Protein 3LK5 (pdb70)

Nearest PDB structures (foldseek):
  3lk5-assembly1_A-2  TM=1.003E+00  e=1.815E-43  Corynebacterium glutamicum
  3qqv-assembly1_A-2  TM=9.941E-01  e=5.576E-39  Corynebacterium glutamicum
  8f8k-assembly1_A  TM=9.321E-01  e=1.486E-20  Mycobacterium tuberculosis
  1wy0-assembly1_A-2  TM=8.232E-01  e=6.379E-12  Pyrococcus horikoshii OT3
  3aqb-assembly2_D  TM=8.079E-01  e=2.027E-10  Micrococcus luteus

InterPro domains:
  IPR000092 Polyprenyl synthetase-like [PF00348] (53-300)
  IPR000092 Polyprenyl synthetase-like [cd00685] (52-304)
  IPR008949 Isoprenoid synthase domain superfamily [G3DSA:1.10.600.10] (1-370)
  IPR008949 Isoprenoid synthase domain superfamily [SSF48576] (23-370)
  IPR033749 Polyprenyl synthetase, conserved site [PS00444] (247-259)
  IPR033749 Polyprenyl synthetase, conserved site [PS00723] (103-117)

Sequence (330 aa):
SSFDAHDLDLDKFPEVVRDRLTQFLDAQELTIADIGAPVTDAVAHLRSFVLNGGKRIRPLYAWAGFLAAQGHKNSSEKLESVLDAAASLEFIQACALIHDDIIDSFGVSVSILAGDALVWAEDLQDSGLSAEALARTRDAWRGRTEVIGGQLLDIYLESHANESVELADSVNRFKTAAYTIARPLHLGASIAGGSPQLIDALLHYGHDIGIAFQLRDDLLGVFGDPAITGKPAGDDIREGKRTVLLALALQRADKQSPEAATAIRAGVGKVTSPEDIAVITEHIRATGAEEEVEEQRISSQLTESGLAHLDDVDIPDEVRAQLRALAIRRSTE

B-factor: mean 34.46, std 12.31, range [17.31, 89.93]

Solvent-accessible surface area: 15491 Å² total

Radius of gyration: 20.84 Å; Cα contacts (8 Å, |Δi|>4): 469; chains: 1; bounding box: 58×59×34 Å

CATH classification: 1.10.600.10

Organism: Corynebacterium glutamicum (strain ATCC 13032 / DSM 20300 / JCM 1318 / BCRC 11384 / CCUG 27702 / LMG 3730 / NBRC 12168 / NCIMB 10025 / NRRL B-2784 / 534) (NCBI:txid196627)

Secondary structure (DSSP, 8-state):
--S-TTS--TTTHHHHHHHHHHHHHHHHHHHHHHH-HHHHHHHHHHHHHHHS----HHHHHHHHHHHHHHTTS--SS-HHHHHHHHHHHHHHHHHHHHHHHHHT--HHHHHHHHH--HHHHH--TTS---HHHHHHHHHHHH--HHHHHHHHHHHHHHHTT---HHHHHHHIIIIIIIIIIIHHHHHHHHHTT--HHHHHHHHHHHHHHHHHHHHHHHHHHHHS-HHHHSS-TTHHHHTT---HHHHHHHHHHHHH-HHHHHHHHHHTTT--SHHHHHHHHHHHHHTTHHHHHHHHHHHHHHHHHHHGGGS---HHHHHHHHHHHHHHH-

Foldseek 3Di:
DPDDLQFQDLVCLVVVLLVLLVVLLVVCQVVQVVVHDVSVVLVVVLNCVLNPDDSLLLLSQLSLLLNQQLFPHDQPADPQLSSNLSSLLSLQVSLVVLVVVLLLPVVNVSSNVSSCSVVSSVVNVVSRQDPQLSVLLCVLVVLSVLQVVLVVLQSVCQVVVPQDLVSLLSSQQRNWLSSRHLSSSSNSNSSSVGDPLSNVLRNLLSRLLRSLLVLQVVCCLAPNDCVVVVDHHNVQQLSQGRHSLLSLLLVQCVVPPPPLNVLSSVRGNNDDDPVSSVSNSVSSVVSCSNVVSLVSSVVSLVSSLVSLVRDDGPPSSNVVSNVSSVVSND

Structure (mmCIF, N/CA/C/O backbone):
data_3LK5
#
_entry.id   3LK5
#
_cell.length_a   125.434
_cell.length_b   125.434
_cell.length_c   52.067
_cell.angle_alpha   90.000
_cell.angle_beta   90.000
_cell.angle_gamma   120.000
#
_symmetry.space_group_name_H-M   'P 31 2 1'
#
loop_
_entity.id
_entity.type
_entity.pdbx_description
1 polymer 'Geranylgeranyl pyrophosphate synthase'
2 non-polymer GLYCEROL
3 water water
#
loop_
_atom_site.group_PDB
_atom_site.id
_atom_site.type_symbol
_atom_site.label_atom_id
_atom_site.label_alt_id
_atom_site.label_comp_id
_atom_site.label_asym_id
_atom_site.label_entity_id
_atom_site.label_seq_id
_atom_site.pdbx_PDB_ins_code
_atom_site.Cartn_x
_atom_site.Cartn_y
_atom_site.Cartn_z
_atom_site.occupancy
_atom_site.B_iso_or_equiv
_atom_site.auth_seq_id
_atom_site.auth_comp_id
_atom_site.auth_asym_id
_atom_site.auth_atom_id
_atom_site.pdbx_PDB_model_num
ATOM 1 N N . SER A 1 9 ? 14.013 107.355 17.663 1.00 79.59 9 SER A N 1
ATOM 2 C CA . SER A 1 9 ? 14.483 106.408 16.621 1.00 79.84 9 SER A CA 1
ATOM 3 C C . SER A 1 9 ? 15.585 105.533 17.199 1.00 80.38 9 SER A C 1
ATOM 4 O O . SER A 1 9 ? 16.497 105.116 16.486 1.00 80.77 9 SER A O 1
ATOM 7 N N . SER A 1 10 ? 15.505 105.253 18.499 1.00 80.41 10 SER A N 1
ATOM 8 C CA . SER A 1 10 ? 16.412 104.280 19.089 1.00 80.14 10 SER A CA 1
ATOM 9 C C . SER A 1 10 ? 15.751 102.905 19.234 1.00 79.68 10 SER A C 1
ATOM 10 O O . SER A 1 10 ? 15.325 102.506 20.325 1.00 80.07 10 SER A O 1
ATOM 13 N N . PHE A 1 11 ? 15.663 102.201 18.109 1.00 78.65 11 PHE A N 1
ATOM 14 C CA . PHE A 1 11 ? 15.213 100.811 18.074 1.00 77.49 11 PHE A CA 1
ATOM 15 C C . PHE A 1 11 ? 16.363 99.933 17.536 1.00 77.16 11 PHE A C 1
ATOM 16 O O . PHE A 1 11 ? 17.364 100.470 17.040 1.00 76.83 11 PHE A O 1
ATOM 24 N N . ASP A 1 12 ? 16.250 98.608 17.664 1.00 77.06 12 ASP A N 1
ATOM 25 C CA . ASP A 1 12 ? 17.303 97.696 17.182 1.00 76.63 12 ASP A CA 1
ATOM 26 C C . ASP A 1 12 ? 17.292 97.610 15.635 1.00 76.12 12 ASP A C 1
ATOM 27 O O . ASP A 1 12 ? 16.325 97.127 15.024 1.00 76.00 12 ASP A O 1
ATOM 32 N N . ALA A 1 13 ? 18.388 98.081 15.033 1.00 75.35 13 ALA A N 1
ATOM 33 C CA . ALA A 1 13 ? 18.548 98.198 13.576 1.00 74.27 13 ALA A CA 1
ATOM 34 C C . ALA A 1 13 ? 18.942 96.893 12.858 1.00 73.30 13 ALA A C 1
ATOM 35 O O . ALA A 1 13 ? 19.141 96.895 11.641 1.00 72.62 13 ALA A O 1
ATOM 37 N N . HIS A 1 14 ? 19.068 95.798 13.610 1.00 72.89 14 HIS A N 1
ATOM 38 C CA . HIS A 1 14 ? 19.471 94.498 13.050 1.00 72.46 14 HIS A CA 1
ATOM 39 C C . HIS A 1 14 ? 18.449 93.411 13.358 1.00 70.94 14 HIS A C 1
ATOM 40 O O . HIS A 1 14 ? 18.568 92.268 12.884 1.00 70.78 14 HIS A O 1
ATOM 47 N N . ASP A 1 15 ? 17.437 93.765 14.144 1.00 69.83 15 ASP A N 1
ATOM 48 C CA . ASP A 1 15 ? 16.410 92.793 14.494 1.00 69.01 15 ASP A CA 1
ATOM 49 C C . ASP A 1 15 ? 15.016 93.254 14.063 1.00 66.47 15 ASP A C 1
ATOM 50 O O . ASP A 1 15 ? 14.726 94.457 13.975 1.00 66.89 15 ASP A O 1
ATOM 55 N N . LEU A 1 16 ? 14.168 92.271 13.788 1.00 63.54 16 LEU A N 1
ATOM 56 C CA . LEU A 1 16 ? 12.810 92.492 13.320 1.00 60.65 16 LEU A CA 1
ATOM 57 C C . LEU A 1 16 ? 11.824 92.372 14.488 1.00 58.50 16 LEU A C 1
ATOM 58 O O . LEU A 1 16 ? 11.639 91.280 15.063 1.00 58.59 16 LEU A O 1
ATOM 63 N N . ASP A 1 17 ? 11.218 93.498 14.857 1.00 55.58 17 ASP A N 1
ATOM 64 C CA . ASP A 1 17 ? 10.258 93.532 15.951 1.00 53.31 17 ASP A CA 1
ATOM 65 C C . ASP A 1 17 ? 8.879 93.801 15.368 1.00 50.46 17 ASP A C 1
ATOM 66 O O . ASP A 1 17 ? 8.543 94.935 15.077 1.00 49.95 17 ASP A O 1
ATOM 71 N N . LEU A 1 18 ? 8.076 92.751 15.218 1.00 48.61 18 LEU A N 1
ATOM 72 C CA . LEU A 1 18 ? 6.803 92.857 14.507 1.00 47.70 18 LEU A CA 1
ATOM 73 C C . LEU A 1 18 ? 5.853 93.796 15.211 1.00 47.17 18 LEU A C 1
ATOM 74 O O . LEU A 1 18 ? 5.166 94.587 14.563 1.00 46.65 18 LEU A O 1
ATOM 79 N N . ASP A 1 19 ? 5.796 93.695 16.539 1.00 46.44 19 ASP A N 1
ATOM 80 C CA . ASP A 1 19 ? 4.802 94.457 17.292 1.00 46.80 19 ASP A CA 1
ATOM 81 C C . ASP A 1 19 ? 5.085 95.955 17.400 1.00 43.24 19 ASP A C 1
ATOM 82 O O . ASP A 1 19 ? 4.143 96.732 17.392 1.00 43.59 19 ASP A O 1
ATOM 87 N N . LYS A 1 20 ? 6.351 96.364 17.475 1.00 40.91 20 LYS A N 1
ATOM 88 C CA . LYS A 1 20 ? 6.674 97.798 17.630 1.00 39.97 20 LYS A CA 1
ATOM 89 C C . LYS A 1 20 ? 6.918 98.525 16.299 1.00 36.02 20 LYS A C 1
ATOM 90 O O . LYS A 1 20 ? 6.931 99.755 16.266 1.00 33.93 20 LYS A O 1
ATOM 96 N N . PHE A 1 21 ? 7.185 97.784 15.223 1.00 33.31 21 PHE A N 1
ATOM 97 C CA . PHE A 1 21 ? 7.520 98.462 13.962 1.00 31.22 21 PHE A CA 1
ATOM 98 C C . PHE A 1 21 ? 6.455 99.480 13.495 1.00 28.87 21 PHE A C 1
ATOM 99 O O . PHE A 1 21 ? 6.829 100.545 13.033 1.00 29.16 21 PHE A O 1
ATOM 107 N N . PRO A 1 22 ? 5.142 99.173 13.622 1.00 28.59 22 PRO A N 1
ATOM 108 C CA . PRO A 1 22 ? 4.144 100.165 13.168 1.00 28.65 22 PRO A CA 1
ATOM 109 C C . PRO A 1 22 ? 4.290 101.525 13.846 1.00 28.16 22 PRO A C 1
ATOM 110 O O . PRO A 1 22 ? 3.922 102.546 13.243 1.00 27.43 22 PRO A O 1
ATOM 114 N N . GLU A 1 23 ? 4.809 101.550 15.083 1.00 26.87 23 GLU A N 1
ATOM 115 C CA . GLU A 1 23 ? 5.054 102.833 15.787 1.00 26.17 23 GLU A CA 1
ATOM 116 C C . GLU A 1 23 ? 6.103 103.659 15.060 1.00 25.05 23 GLU A C 1
ATOM 117 O O . GLU A 1 23 ? 5.965 104.883 14.904 1.00 23.84 23 GLU A O 1
ATOM 123 N N . VAL A 1 24 ? 7.150 102.973 14.597 1.00 25.24 24 VAL A N 1
ATOM 124 C CA . VAL A 1 24 ? 8.220 103.624 13.851 1.00 26.04 24 VAL A CA 1
ATOM 125 C C . VAL A 1 24 ? 7.653 104.162 12.519 1.00 24.54 24 VAL A C 1
ATOM 126 O O . VAL A 1 24 ? 7.966 105.274 12.143 1.00 24.29 24 VAL A O 1
ATOM 130 N N . VAL A 1 25 ? 6.811 103.374 11.855 1.00 23.81 25 VAL A N 1
ATOM 131 C CA . VAL A 1 25 ? 6.213 103.797 10.575 1.00 23.40 25 VAL A CA 1
ATOM 132 C C . VAL A 1 25 ? 5.387 105.073 10.796 1.00 24.81 25 VAL A C 1
ATOM 133 O O . VAL A 1 25 ? 5.534 106.038 10.052 1.00 23.65 25 VAL A O 1
ATOM 137 N N . ARG A 1 26 ? 4.551 105.086 11.844 1.00 25.74 26 ARG A N 1
ATOM 138 C CA . ARG A 1 26 ? 3.747 106.275 12.168 1.00 25.21 26 ARG A CA 1
ATOM 139 C C . ARG A 1 26 ? 4.613 107.495 12.414 1.00 24.37 26 ARG A C 1
ATOM 140 O O . ARG A 1 26 ? 4.272 108.579 11.917 1.00 25.09 26 ARG A O 1
ATOM 148 N N . ASP A 1 27 ? 5.739 107.350 13.124 1.00 24.59 27 ASP A N 1
ATOM 149 C CA . ASP A 1 27 ? 6.699 108.457 13.260 1.00 26.05 27 ASP A CA 1
ATOM 150 C C . ASP A 1 27 ? 7.200 108.988 11.909 1.00 24.39 27 ASP A C 1
ATOM 151 O O . ASP A 1 27 ? 7.311 110.204 11.727 1.00 23.91 27 ASP A O 1
ATOM 156 N N . ARG A 1 28 ? 7.627 108.093 11.021 1.00 23.20 28 ARG A N 1
ATOM 157 C CA . ARG A 1 28 ? 8.148 108.565 9.719 1.00 23.59 28 ARG A CA 1
ATOM 158 C C . ARG A 1 28 ? 7.064 109.315 8.923 1.00 22.45 28 ARG A C 1
ATOM 159 O O . ARG A 1 28 ? 7.344 110.342 8.295 1.00 21.77 28 ARG A O 1
ATOM 167 N N . LEU A 1 29 ? 5.847 108.774 8.927 1.00 22.01 29 LEU A N 1
ATOM 168 C CA . LEU A 1 29 ? 4.741 109.379 8.204 1.00 22.35 29 LEU A CA 1
ATOM 169 C C . LEU A 1 29 ? 4.402 110.726 8.812 1.00 23.28 29 LEU A C 1
ATOM 170 O O . LEU A 1 29 ? 4.089 111.674 8.072 1.00 22.49 29 LEU A O 1
ATOM 175 N N . THR A 1 30 ? 4.442 110.816 10.151 1.00 24.23 30 THR A N 1
ATOM 176 C CA . THR A 1 30 ? 4.225 112.110 10.826 1.00 23.35 30 THR A CA 1
ATOM 177 C C . THR A 1 30 ? 5.206 113.158 10.374 1.00 23.44 30 THR A C 1
ATOM 178 O O . THR A 1 30 ? 4.812 114.302 10.051 1.00 23.74 30 THR A O 1
ATOM 182 N N . GLN A 1 31 ? 6.486 112.802 10.347 1.00 23.35 31 GLN A N 1
ATOM 183 C CA . GLN A 1 31 ? 7.502 113.748 9.929 1.00 23.79 31 GLN A CA 1
ATOM 184 C C . GLN A 1 31 ? 7.282 114.244 8.493 1.00 23.16 31 GLN A C 1
ATOM 185 O O . GLN A 1 31 ? 7.440 115.445 8.190 1.00 21.55 31 GLN A O 1
ATOM 191 N N . PHE A 1 32 ? 6.889 113.316 7.630 1.00 23.06 32 PHE A N 1
ATOM 192 C CA . PHE A 1 32 ? 6.693 113.676 6.220 1.00 23.11 32 PHE A CA 1
ATOM 193 C C . PHE A 1 32 ? 5.506 114.638 6.079 1.00 22.76 32 PHE A C 1
ATOM 194 O O . PHE A 1 32 ? 5.592 115.665 5.375 1.00 22.76 32 PHE A O 1
ATOM 202 N N . LEU A 1 33 ? 4.384 114.281 6.707 1.00 23.45 33 LEU A N 1
ATOM 203 C CA . LEU A 1 33 ? 3.168 115.089 6.672 1.00 25.21 33 LEU A CA 1
ATOM 204 C C . LEU A 1 33 ? 3.368 116.483 7.263 1.00 25.59 33 LEU A C 1
ATOM 205 O O . LEU A 1 33 ? 2.915 117.497 6.677 1.00 25.31 33 LEU A O 1
ATOM 210 N N . ASP A 1 34 ? 4.063 116.549 8.391 1.00 25.13 34 ASP A N 1
ATOM 211 C CA . ASP A 1 34 ? 4.432 117.849 8.967 1.00 25.89 34 ASP A CA 1
ATOM 212 C C . ASP A 1 34 ? 5.167 118.718 7.958 1.00 25.99 34 ASP A C 1
ATOM 213 O O . ASP A 1 34 ? 4.914 119.925 7.874 1.00 24.92 34 ASP A O 1
ATOM 218 N N . ALA A 1 35 ? 6.083 118.118 7.211 1.00 25.21 35 ALA A N 1
ATOM 219 C CA . ALA A 1 35 ? 6.917 118.871 6.307 1.00 26.02 35 ALA A CA 1
ATOM 220 C C . ALA A 1 35 ? 6.163 119.469 5.108 1.00 28.38 35 ALA A C 1
ATOM 221 O O . ALA A 1 35 ? 6.683 120.407 4.471 1.00 30.15 35 ALA A O 1
ATOM 223 N N . GLN A 1 36 ? 4.985 118.935 4.792 1.00 26.30 36 GLN A N 1
ATOM 224 C CA . GLN A 1 36 ? 4.171 119.436 3.665 1.00 26.41 36 GLN A CA 1
ATOM 225 C C . GLN A 1 36 ? 3.266 120.602 4.058 1.00 26.70 36 GLN A C 1
ATOM 226 O O . GLN A 1 36 ? 2.670 121.222 3.189 1.00 26.47 36 GLN A O 1
ATOM 232 N N . GLU A 1 37 ? 3.138 120.880 5.355 1.00 26.10 37 GLU A N 1
ATOM 233 C CA . GLU A 1 37 ? 2.152 121.860 5.798 1.00 27.31 37 GLU A CA 1
ATOM 234 C C . GLU A 1 37 ? 2.299 123.258 5.204 1.00 27.20 37 GLU A C 1
ATOM 235 O O . GLU A 1 37 ? 1.311 123.821 4.764 1.00 27.49 37 GLU A O 1
ATOM 241 N N . LEU A 1 38 ? 3.506 123.808 5.197 1.00 27.96 38 LEU A N 1
ATOM 242 C CA . LEU A 1 38 ? 3.726 125.147 4.650 1.00 31.36 38 LEU A CA 1
ATOM 243 C C . LEU A 1 38 ? 3.345 125.265 3.181 1.00 31.04 38 LEU A C 1
ATOM 244 O O . LEU A 1 38 ? 2.688 126.226 2.779 1.00 31.06 38 LEU A O 1
ATOM 249 N N . THR A 1 39 ? 3.789 124.303 2.373 1.00 29.49 39 THR A N 1
ATOM 250 C CA . THR A 1 39 ? 3.480 124.308 0.934 1.00 29.25 39 THR A CA 1
ATOM 251 C C . THR A 1 39 ? 1.990 124.24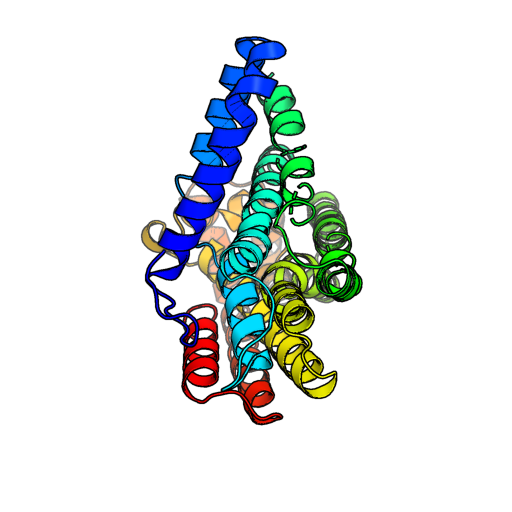1 0.693 1.00 27.69 39 THR A C 1
ATOM 252 O O . THR A 1 39 ? 1.459 124.943 -0.159 1.00 28.04 39 THR A O 1
ATOM 256 N N . ILE A 1 40 ? 1.312 123.384 1.441 1.00 25.53 40 ILE A N 1
ATOM 257 C CA . ILE A 1 40 ? -0.126 123.232 1.291 1.00 25.58 40 ILE A CA 1
ATOM 258 C C . ILE A 1 40 ? -0.847 124.543 1.711 1.00 26.73 40 ILE A C 1
ATOM 259 O O . ILE A 1 40 ? -1.791 124.997 1.035 1.00 27.54 40 ILE A O 1
ATOM 264 N N . ALA A 1 41 ? -0.388 125.137 2.814 1.00 26.73 41 ALA A N 1
ATOM 265 C CA . ALA A 1 41 ? -0.939 126.407 3.315 1.00 27.94 41 ALA A CA 1
ATOM 266 C C . ALA A 1 41 ? -0.749 127.571 2.329 1.00 29.70 41 ALA A C 1
ATOM 267 O O . ALA A 1 41 ? -1.661 128.420 2.189 1.00 30.68 41 ALA A O 1
ATOM 269 N N . ASP A 1 42 ? 0.398 127.621 1.649 1.00 29.78 42 ASP A N 1
ATOM 270 C CA . ASP A 1 42 ? 0.651 128.641 0.575 1.00 31.27 42 ASP A CA 1
ATOM 271 C C . ASP A 1 42 ? -0.401 128.556 -0.554 1.00 30.08 42 ASP A C 1
ATOM 272 O O . ASP A 1 42 ? -0.633 129.547 -1.274 1.00 29.55 42 ASP A O 1
ATOM 277 N N . ILE A 1 43 ? -1.037 127.388 -0.713 1.00 28.62 43 ILE A N 1
ATOM 278 C CA . ILE A 1 43 ? -2.088 127.174 -1.734 1.00 29.49 43 ILE A 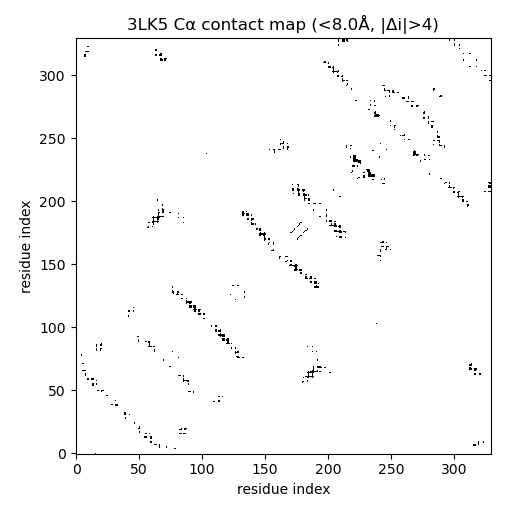CA 1
ATOM 279 C C . ILE A 1 43 ? -3.461 127.623 -1.229 1.00 31.28 43 ILE A C 1
ATOM 280 O O . ILE A 1 43 ? -4.182 128.373 -1.915 1.00 32.31 43 ILE A O 1
ATOM 285 N N . GLY A 1 44 ? -3.821 127.213 -0.026 1.00 30.05 44 GLY A N 1
ATOM 286 C CA . GLY A 1 44 ? -5.025 127.776 0.594 1.00 30.92 44 GLY A CA 1
ATOM 287 C C . GLY A 1 44 ? -5.583 126.934 1.719 1.00 30.17 44 GLY A C 1
ATOM 288 O O . GLY A 1 44 ? -5.314 125.746 1.803 1.00 29.53 44 GLY A O 1
ATOM 289 N N . ALA A 1 45 ? -6.409 127.546 2.574 1.00 31.27 45 ALA A N 1
ATOM 290 C CA . ALA A 1 45 ? -6.982 126.852 3.725 1.00 31.12 45 ALA A CA 1
ATOM 291 C C . ALA A 1 45 ? -7.817 125.613 3.381 1.00 31.77 45 ALA A C 1
ATOM 292 O O . ALA A 1 45 ? -7.700 124.590 4.064 1.00 31.76 45 ALA A O 1
ATOM 294 N N . PRO A 1 46 ? -8.629 125.653 2.297 1.00 32.06 46 PRO A N 1
ATOM 295 C CA . PRO A 1 46 ? -9.413 124.428 2.008 1.00 32.36 46 PRO A CA 1
ATOM 296 C C . PRO A 1 46 ? -8.531 123.241 1.627 1.00 30.83 46 PRO A C 1
ATOM 297 O O . PRO A 1 46 ? -8.934 122.086 1.795 1.00 29.79 46 PRO A O 1
ATOM 301 N N . VAL A 1 47 ? -7.335 123.527 1.103 1.00 31.12 47 VAL A N 1
ATOM 302 C CA . VAL A 1 47 ? -6.381 122.466 0.765 1.00 30.10 47 VAL A CA 1
ATOM 303 C C . VAL A 1 47 ? -5.753 121.916 2.065 1.00 28.97 47 VAL A C 1
ATOM 304 O O . VAL A 1 47 ? -5.585 120.712 2.217 1.00 28.49 47 VAL A O 1
ATOM 308 N N . THR A 1 48 ? -5.406 122.812 2.981 1.00 28.55 48 THR A N 1
ATOM 309 C CA . THR A 1 48 ? -5.036 122.384 4.346 1.00 29.44 48 THR A CA 1
ATOM 310 C C . THR A 1 48 ? -6.102 121.490 4.951 1.00 29.58 48 THR A C 1
ATOM 311 O O . THR A 1 48 ? -5.776 120.444 5.493 1.00 28.24 48 THR A O 1
ATOM 315 N N . ASP A 1 49 ? -7.374 121.882 4.849 1.00 31.26 49 ASP A N 1
ATOM 316 C CA . ASP A 1 49 ? -8.496 121.059 5.379 1.00 33.25 49 ASP A CA 1
ATOM 317 C C . ASP A 1 49 ? -8.585 119.671 4.723 1.00 31.98 49 ASP A C 1
ATOM 318 O O . ASP A 1 49 ? -8.782 118.642 5.407 1.00 31.14 49 ASP A O 1
ATOM 323 N N . ALA A 1 50 ? -8.446 119.610 3.395 1.00 29.45 50 ALA A N 1
ATOM 324 C CA . ALA A 1 50 ? -8.419 118.303 2.731 1.00 28.77 50 ALA A CA 1
ATOM 325 C C . ALA A 1 50 ? -7.245 117.433 3.175 1.00 26.64 50 ALA A C 1
ATOM 326 O O . ALA A 1 50 ? -7.411 116.260 3.442 1.00 26.48 50 ALA A O 1
ATOM 328 N N . VAL A 1 51 ? -6.061 118.014 3.276 1.00 27.19 51 VAL A N 1
ATOM 329 C CA . VAL A 1 51 ? -4.864 117.240 3.617 1.00 28.60 51 VAL A CA 1
ATOM 330 C C . VAL A 1 51 ? -4.955 116.801 5.086 1.00 28.16 51 VAL A C 1
ATOM 331 O O . VAL A 1 51 ? -4.467 115.738 5.433 1.00 27.10 51 VAL A O 1
ATOM 335 N N . ALA A 1 52 ? -5.596 117.622 5.937 1.00 28.34 52 ALA A N 1
ATOM 336 C CA . ALA A 1 52 ? -5.830 117.220 7.361 1.00 28.53 52 ALA A CA 1
ATOM 337 C C . ALA A 1 52 ? -6.582 115.906 7.436 1.00 29.01 52 ALA A C 1
ATOM 338 O O . ALA A 1 52 ? -6.307 115.051 8.285 1.00 29.79 52 ALA A O 1
ATOM 340 N N . HIS A 1 53 ? -7.564 115.751 6.559 1.00 30.05 53 HIS A N 1
ATOM 341 C CA . HIS A 1 53 ? -8.353 114.525 6.486 1.00 30.81 53 HIS A CA 1
ATOM 342 C C . HIS A 1 53 ? -7.518 113.360 6.001 1.00 28.66 53 HIS A C 1
ATOM 343 O O . HIS A 1 53 ? -7.643 112.224 6.511 1.00 27.55 53 HIS A O 1
ATOM 350 N N . LEU A 1 54 ? -6.646 113.623 5.022 1.00 27.45 54 LEU A N 1
ATOM 351 C CA . LEU A 1 54 ? -5.757 112.574 4.538 1.00 27.10 54 LEU A CA 1
ATOM 352 C C . LEU A 1 54 ? -4.775 112.177 5.651 1.00 26.41 54 LEU A C 1
ATOM 353 O O . LEU A 1 54 ? -4.501 110.991 5.856 1.00 27.34 54 LEU A O 1
ATOM 358 N N . ARG A 1 55 ? -4.251 113.183 6.348 1.00 26.62 55 ARG A N 1
ATOM 359 C CA . ARG A 1 55 ? -3.321 112.977 7.462 1.00 28.95 55 ARG A CA 1
ATOM 360 C C . ARG A 1 55 ? -3.927 112.074 8.532 1.00 29.16 55 ARG A C 1
ATOM 361 O O . ARG A 1 55 ? -3.276 111.104 8.965 1.00 28.27 55 ARG A O 1
ATOM 369 N N . SER A 1 56 ? -5.157 112.383 8.970 1.00 29.91 56 SER A N 1
ATOM 370 C CA . SER A 1 56 ? -5.845 111.527 9.936 1.00 30.80 56 SER A CA 1
ATOM 371 C C . SER A 1 56 ? -5.981 110.102 9.435 1.00 31.15 56 SER A C 1
ATOM 372 O O . SER A 1 56 ? -5.776 109.140 10.197 1.00 31.54 56 SER A O 1
ATOM 375 N N . PHE A 1 57 ? -6.341 109.955 8.162 1.00 30.29 57 PHE A N 1
ATOM 376 C CA . PHE A 1 57 ? -6.563 108.630 7.606 1.00 31.07 57 PHE A CA 1
ATOM 377 C C . PHE A 1 57 ? -5.270 107.794 7.597 1.00 30.75 57 PHE A C 1
ATOM 378 O O . PHE A 1 57 ? -5.277 106.614 7.952 1.00 30.37 57 PHE A O 1
ATOM 386 N N . VAL A 1 58 ? -4.162 108.434 7.224 1.00 30.23 58 VAL A N 1
ATOM 387 C CA . VAL A 1 58 ? -2.864 107.758 7.079 1.00 29.54 58 VAL A CA 1
ATOM 388 C C . VAL A 1 58 ? -2.298 107.431 8.473 1.00 30.29 58 VAL A C 1
ATOM 389 O O . VAL A 1 58 ? -1.739 106.342 8.716 1.00 30.25 58 VAL A O 1
ATOM 393 N N . LEU A 1 59 ? -2.396 108.406 9.377 1.00 29.54 59 LEU A N 1
ATOM 394 C CA . LEU A 1 59 ? -1.787 108.215 10.699 1.00 31.67 59 LEU A CA 1
ATOM 395 C C . LEU A 1 59 ? -2.592 107.315 11.648 1.00 34.79 59 LEU A C 1
ATOM 396 O O . LEU A 1 59 ? -1.989 106.628 12.494 1.00 34.77 59 LEU A O 1
ATOM 401 N N . ASN A 1 60 ? -3.918 107.300 11.514 1.00 37.15 60 ASN A N 1
ATOM 402 C CA . ASN A 1 60 ? -4.763 106.801 12.630 1.00 42.35 60 ASN A CA 1
ATOM 403 C C . ASN A 1 60 ? -5.275 105.399 12.524 1.00 45.54 60 ASN A C 1
ATOM 404 O O . ASN A 1 60 ? -6.146 104.979 13.324 1.00 47.81 60 ASN A O 1
ATOM 409 N N . GLY A 1 61 ? -4.741 104.649 11.577 1.00 45.02 61 GLY A N 1
ATOM 410 C CA . GLY A 1 61 ? -5.022 103.234 11.536 1.00 46.18 61 GLY A CA 1
ATOM 411 C C . GLY A 1 61 ? -4.174 102.609 10.454 1.00 46.88 61 GLY A C 1
ATOM 412 O O . GLY A 1 61 ? -3.517 103.323 9.696 1.00 47.44 61 GLY A O 1
ATOM 413 N N . GLY A 1 62 ? -4.228 101.290 10.367 1.00 46.01 62 GLY A N 1
ATOM 414 C CA . GLY A 1 62 ? -3.403 100.527 9.445 1.00 45.47 62 GLY A CA 1
ATOM 415 C C . GLY A 1 62 ? -2.538 99.551 10.231 1.00 44.56 62 GLY A C 1
ATOM 416 O O . GLY A 1 62 ? -1.973 99.921 11.261 1.00 45.49 62 GLY A O 1
ATOM 417 N N . LYS A 1 63 ? -2.405 98.320 9.743 1.00 42.56 63 LYS A N 1
ATOM 418 C CA . LYS A 1 63 ? -1.486 97.354 10.347 1.00 41.14 63 LYS A CA 1
ATOM 419 C C . LYS A 1 63 ? 0.008 97.562 9.948 1.00 35.43 63 LYS A C 1
ATOM 420 O O . LYS A 1 63 ? 0.910 97.010 10.577 1.00 33.20 63 LYS A O 1
ATOM 426 N N . ARG A 1 64 ? 0.243 98.368 8.912 1.00 31.29 64 ARG A N 1
ATOM 427 C CA . ARG A 1 64 ? 1.614 98.649 8.413 1.00 29.07 64 ARG A CA 1
ATOM 428 C C . ARG A 1 64 ? 2.353 97.368 7.923 1.00 26.61 64 ARG A C 1
ATOM 429 O O . ARG A 1 64 ? 3.567 97.260 8.063 1.00 25.41 64 ARG A O 1
ATOM 437 N N . ILE A 1 65 ? 1.599 96.409 7.404 1.00 26.28 65 ILE A N 1
ATOM 438 C CA . ILE A 1 65 ? 2.175 95.115 6.985 1.00 27.46 65 ILE A CA 1
ATOM 439 C C . ILE A 1 65 ? 3.159 95.304 5.821 1.00 25.23 65 ILE A C 1
ATOM 440 O O . ILE A 1 65 ? 4.189 94.618 5.725 1.00 25.03 65 ILE A O 1
ATOM 445 N N . ARG A 1 66 ? 2.856 96.266 4.933 1.00 25.09 66 ARG A N 1
ATOM 446 C CA . ARG A 1 66 ? 3.709 96.445 3.752 1.00 24.92 66 ARG A CA 1
ATOM 447 C C . ARG A 1 66 ? 5.066 97.044 4.120 1.00 23.44 66 ARG A C 1
ATOM 448 O O . ARG A 1 66 ? 6.079 96.480 3.746 1.00 24.59 66 ARG A O 1
ATOM 456 N N . PRO A 1 67 ? 5.107 98.156 4.904 1.00 23.45 67 PRO A N 1
ATOM 457 C CA . PRO A 1 67 ? 6.411 98.619 5.384 1.00 23.93 67 PRO A CA 1
ATOM 458 C C . PRO A 1 67 ? 7.103 97.570 6.225 1.00 23.67 67 PRO A C 1
ATOM 459 O O . PRO A 1 67 ? 8.320 97.439 6.178 1.00 23.79 67 PRO A O 1
ATOM 463 N N . LEU A 1 68 ? 6.336 96.810 6.989 1.00 24.28 68 LEU A N 1
ATOM 464 C CA . LEU A 1 68 ? 6.964 95.732 7.792 1.00 25.12 68 LEU A CA 1
ATOM 465 C C . LEU A 1 68 ? 7.692 94.689 6.923 1.00 23.84 68 LEU A C 1
ATOM 466 O O . LEU A 1 68 ? 8.813 94.280 7.218 1.00 23.55 68 LEU A O 1
ATOM 471 N N . TYR A 1 69 ? 7.068 94.286 5.817 1.00 24.61 69 TYR A N 1
ATOM 472 C CA . TYR A 1 69 ? 7.713 93.372 4.886 1.00 24.46 69 TYR A CA 1
ATOM 473 C C . TYR A 1 69 ? 8.890 93.991 4.160 1.00 23.86 69 TYR A C 1
ATOM 474 O O . TYR A 1 69 ? 9.878 93.304 3.940 1.00 24.67 69 TYR A O 1
ATOM 483 N N . ALA A 1 70 ? 8.805 95.272 3.771 1.00 22.78 70 ALA A N 1
ATOM 484 C CA . ALA A 1 70 ? 9.956 95.928 3.182 1.00 22.52 70 ALA A CA 1
ATOM 485 C C . ALA A 1 70 ? 11.154 95.923 4.160 1.00 23.28 70 ALA A C 1
ATOM 486 O O . ALA A 1 70 ? 12.299 95.636 3.782 1.00 23.28 70 ALA A O 1
ATOM 488 N N . TRP A 1 71 ? 10.874 96.265 5.418 1.00 22.44 71 TRP A N 1
ATOM 489 C CA . TRP A 1 71 ? 11.903 96.249 6.444 1.00 23.39 71 TRP A CA 1
ATOM 490 C C . TRP A 1 71 ? 12.508 94.858 6.647 1.00 22.44 71 TRP A C 1
ATOM 491 O O . TRP A 1 71 ? 13.711 94.716 6.737 1.00 22.39 71 TRP A O 1
ATOM 502 N N . ALA A 1 72 ? 11.660 93.845 6.672 1.00 23.44 72 ALA A N 1
ATOM 503 C CA . ALA A 1 72 ? 12.117 92.459 6.803 1.00 23.36 72 ALA A CA 1
ATOM 504 C C . ALA A 1 72 ? 12.973 92.052 5.625 1.00 23.21 72 ALA A C 1
ATOM 505 O O . ALA A 1 72 ? 13.953 91.325 5.801 1.00 24.12 72 ALA A O 1
ATOM 507 N N . GLY A 1 73 ? 12.593 92.473 4.421 1.00 20.90 73 GLY A N 1
ATOM 508 C CA . GLY A 1 73 ? 13.434 92.204 3.231 1.00 21.98 73 GLY A CA 1
ATOM 509 C C . GLY A 1 73 ? 14.809 92.835 3.309 1.00 22.29 73 GLY A C 1
ATOM 510 O O . GLY A 1 73 ? 15.837 92.217 2.947 1.00 22.83 73 GLY A O 1
ATOM 511 N N . PHE A 1 74 ? 14.846 94.066 3.797 1.00 22.34 74 PHE A N 1
ATOM 512 C CA . PHE A 1 74 ? 16.123 94.764 4.032 1.00 22.53 74 PHE A CA 1
ATOM 513 C C . PHE A 1 74 ? 16.974 93.992 5.043 1.00 23.24 74 PHE A C 1
ATOM 514 O O . PHE A 1 74 ? 18.162 93.750 4.803 1.00 23.90 74 PHE A O 1
ATOM 522 N N . LEU A 1 75 ? 16.367 93.588 6.153 1.00 23.34 75 LEU A N 1
ATOM 523 C CA . LEU A 1 75 ? 17.115 92.881 7.189 1.00 24.56 75 LEU A CA 1
ATOM 524 C C . LEU A 1 75 ? 17.577 91.494 6.691 1.00 25.91 75 LEU A C 1
ATOM 525 O O . LEU A 1 75 ? 18.687 91.073 6.991 1.00 27.55 75 LEU A O 1
ATOM 530 N N . ALA A 1 76 ? 16.720 90.800 5.953 1.00 25.62 76 ALA A N 1
ATOM 531 C CA . ALA A 1 76 ? 17.079 89.497 5.379 1.00 27.48 76 ALA A CA 1
ATOM 532 C C . ALA A 1 76 ? 18.327 89.570 4.473 1.00 30.15 76 ALA A C 1
ATOM 533 O O . ALA A 1 76 ? 19.171 88.656 4.503 1.00 30.47 76 ALA A O 1
ATOM 535 N N . ALA A 1 77 ? 18.454 90.653 3.704 1.00 30.97 77 ALA A N 1
ATOM 536 C CA . ALA A 1 77 ? 19.559 90.849 2.759 1.00 34.27 77 ALA A CA 1
ATOM 537 C C . ALA A 1 77 ? 20.766 91.492 3.392 1.00 38.66 77 ALA A C 1
ATOM 538 O O . ALA A 1 77 ? 21.875 91.393 2.894 1.00 38.58 77 ALA A O 1
ATOM 540 N N . GLN A 1 78 ? 20.537 92.234 4.460 1.00 43.33 78 GLN A N 1
ATOM 541 C CA . GLN A 1 78 ? 21.592 93.087 4.981 1.00 46.23 78 GLN A CA 1
ATOM 542 C C . GLN A 1 78 ? 22.461 92.181 5.823 1.00 50.58 78 GLN A C 1
ATOM 543 O O . GLN A 1 78 ? 23.624 92.488 6.064 1.00 52.25 78 GLN A O 1
ATOM 549 N N . GLY A 1 79 ? 21.892 91.049 6.235 1.00 53.00 79 GLY A N 1
ATOM 550 C CA . GLY A 1 79 ? 22.609 90.019 7.011 1.00 55.76 79 GLY A CA 1
ATOM 551 C C . GLY A 1 79 ? 23.210 90.544 8.313 1.00 58.75 79 GLY A C 1
ATOM 552 O O . GLY A 1 79 ? 22.715 91.527 8.901 1.00 57.71 79 GLY A O 1
ATOM 553 N N . HIS A 1 80 ? 24.289 89.892 8.758 1.00 62.21 80 HIS A N 1
ATOM 554 C CA . HIS A 1 80 ? 25.006 90.288 9.983 1.00 65.03 80 HIS A CA 1
ATOM 555 C C . HIS A 1 80 ? 25.907 91.513 9.787 1.00 65.82 80 HIS A C 1
ATOM 556 O O . HIS A 1 80 ? 26.665 91.877 10.696 1.00 66.48 80 HIS A O 1
ATOM 563 N N . LYS A 1 81 ? 25.806 92.153 8.616 1.00 65.70 81 LYS A N 1
ATOM 564 C CA . LYS A 1 81 ? 26.640 93.320 8.269 1.00 65.20 81 LYS A CA 1
ATOM 565 C C . LYS A 1 81 ? 25.901 94.674 8.211 1.00 64.19 81 LYS A C 1
ATOM 566 O O . LYS A 1 81 ? 24.726 94.801 8.580 1.00 63.99 81 LYS A O 1
ATOM 572 N N . ASN A 1 82 ? 26.633 95.676 7.741 1.00 63.38 82 ASN A N 1
ATOM 573 C CA . ASN A 1 82 ? 26.154 97.042 7.643 1.00 62.99 82 ASN A CA 1
ATOM 574 C C . ASN A 1 82 ? 25.932 97.472 6.186 1.00 60.19 82 ASN A C 1
ATOM 575 O O . ASN A 1 82 ? 26.873 97.538 5.390 1.00 60.76 82 ASN A O 1
ATOM 580 N N . SER A 1 83 ? 24.678 97.723 5.830 1.00 56.30 83 SER A N 1
ATOM 581 C CA . SER A 1 83 ? 24.372 98.514 4.644 1.00 51.64 83 SER A CA 1
ATOM 582 C C . SER A 1 83 ? 24.915 99.919 4.909 1.00 46.81 83 SER A C 1
ATOM 583 O O . SER A 1 83 ? 24.931 100.359 6.059 1.00 46.24 83 SER A O 1
ATOM 586 N N . SER A 1 84 ? 25.370 100.609 3.862 1.00 43.54 84 SER A N 1
ATOM 587 C CA . SER A 1 84 ? 25.864 101.989 4.001 1.00 41.18 84 SER A CA 1
ATOM 588 C C . SER A 1 84 ? 24.774 103.075 3.896 1.00 37.77 84 SER A C 1
ATOM 589 O O . SER A 1 84 ? 25.068 104.275 4.008 1.00 37.80 84 SER A O 1
ATOM 592 N N . GLU A 1 85 ? 23.528 102.666 3.680 1.00 33.79 85 GLU A N 1
ATOM 593 C CA . GLU A 1 85 ? 22.415 103.621 3.619 1.00 31.98 85 GLU A CA 1
ATOM 594 C C . GLU A 1 85 ? 22.070 104.094 5.021 1.00 32.13 85 GLU A C 1
ATOM 595 O O . GLU A 1 85 ? 22.157 103.318 5.978 1.00 33.05 85 GLU A O 1
ATOM 601 N N . LYS A 1 86 ? 21.631 105.340 5.143 1.00 30.72 86 LYS A N 1
ATOM 602 C CA . LYS A 1 86 ? 21.133 105.860 6.424 1.00 31.37 86 LYS A CA 1
ATOM 603 C C . LYS A 1 86 ? 19.894 105.109 6.845 1.00 28.61 86 LYS A C 1
ATOM 604 O O . LYS A 1 86 ? 18.979 104.887 6.034 1.00 26.37 86 LYS A O 1
ATOM 610 N N . LEU A 1 87 ? 19.810 104.800 8.134 1.00 27.10 87 LEU A N 1
ATOM 611 C CA . LEU A 1 87 ? 18.659 104.069 8.653 1.00 27.54 87 LEU A CA 1
ATOM 612 C C . LEU A 1 87 ? 17.335 104.811 8.406 1.00 25.57 87 LEU A C 1
ATOM 613 O O . LEU A 1 87 ? 16.328 104.219 8.049 1.00 24.68 87 LEU A O 1
ATOM 618 N N . GLU A 1 88 ? 17.353 106.119 8.637 1.00 24.18 88 GLU A N 1
ATOM 619 C CA . GLU A 1 88 ? 16.176 106.945 8.449 1.00 24.77 88 GLU A CA 1
ATOM 620 C C . GLU A 1 88 ? 15.662 106.848 6.998 1.00 23.93 88 GLU A C 1
ATOM 621 O O . GLU A 1 88 ? 14.434 106.906 6.737 1.00 24.32 88 GLU A O 1
ATOM 627 N N . SER A 1 89 ? 16.597 106.774 6.059 1.00 24.15 89 SER A N 1
ATOM 628 C CA . SER A 1 89 ? 16.225 106.694 4.613 1.00 24.29 89 SER A CA 1
ATOM 629 C C . SER A 1 89 ? 15.577 105.363 4.290 1.00 23.64 89 SER A C 1
ATOM 630 O O . SER A 1 89 ? 14.619 105.297 3.516 1.00 21.94 89 SER A O 1
ATOM 633 N N . VAL A 1 90 ? 16.131 104.293 4.851 1.00 23.02 90 VAL A N 1
ATOM 634 C CA . VAL A 1 90 ? 15.503 102.981 4.670 1.00 22.46 90 VAL A CA 1
ATOM 635 C C . VAL A 1 90 ? 14.116 102.959 5.246 1.00 22.46 90 VAL A C 1
ATOM 636 O O . VAL A 1 90 ? 13.160 102.433 4.609 1.00 21.62 90 VAL A O 1
ATOM 640 N N . LEU A 1 91 ? 13.969 103.525 6.452 1.00 22.24 91 LEU A N 1
ATOM 641 C CA . LEU A 1 91 ? 12.662 103.519 7.109 1.00 22.67 91 LEU A CA 1
ATOM 642 C C . LEU A 1 91 ? 11.646 104.381 6.339 1.00 23.09 91 LEU A C 1
ATOM 643 O O . LEU A 1 91 ? 10.459 104.044 6.280 1.00 23.21 91 LEU A O 1
ATOM 648 N N . ASP A 1 92 ? 12.112 105.477 5.760 1.00 22.86 92 ASP A N 1
ATOM 649 C CA . ASP A 1 92 ? 11.206 106.314 4.953 1.00 23.68 92 ASP A CA 1
ATOM 650 C C . ASP A 1 92 ? 10.780 105.613 3.683 1.00 23.40 92 ASP A C 1
ATOM 651 O O . ASP A 1 92 ? 9.594 105.709 3.283 1.00 22.45 92 ASP A O 1
ATOM 656 N N . ALA A 1 93 ? 11.735 104.898 3.055 1.00 22.57 93 ALA A N 1
ATOM 657 C CA . ALA A 1 93 ? 11.360 104.063 1.880 1.00 22.63 93 ALA A CA 1
ATOM 658 C C . ALA A 1 93 ? 10.309 103.041 2.236 1.00 23.33 93 ALA A C 1
ATOM 659 O O . ALA A 1 93 ? 9.319 102.889 1.506 1.00 22.57 93 ALA A O 1
ATOM 661 N N . ALA A 1 94 ? 10.514 102.315 3.357 1.00 21.87 94 ALA A N 1
ATOM 662 C CA . ALA A 1 94 ? 9.498 101.386 3.810 1.00 22.06 94 ALA A CA 1
ATOM 663 C C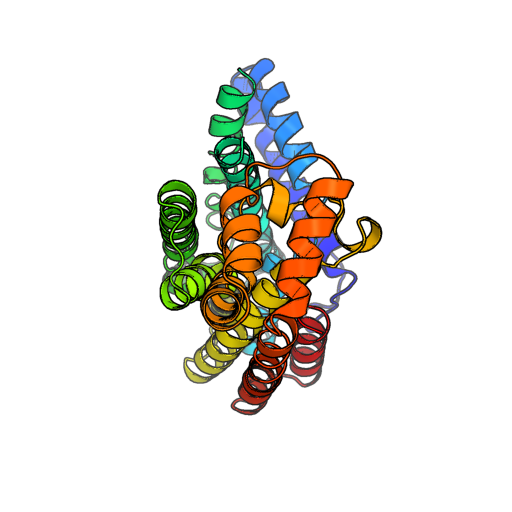 . ALA A 1 94 ? 8.145 102.025 4.086 1.00 22.01 94 ALA A C 1
ATOM 664 O O . ALA A 1 94 ? 7.095 101.506 3.667 1.00 22.00 94 ALA A O 1
ATOM 666 N N . ALA A 1 95 ? 8.177 103.167 4.767 1.00 22.51 95 ALA A N 1
ATOM 667 C CA . ALA A 1 95 ? 6.958 103.848 5.189 1.00 23.37 95 ALA A CA 1
ATOM 668 C C . ALA A 1 95 ? 6.181 104.434 4.019 1.00 22.72 95 ALA A C 1
ATOM 669 O O . ALA A 1 95 ? 4.949 104.570 4.101 1.00 23.06 95 ALA A O 1
ATOM 671 N N . SER A 1 96 ? 6.885 104.766 2.933 1.00 23.25 96 SER A N 1
ATOM 672 C CA . SER A 1 96 ? 6.222 105.386 1.756 1.00 23.36 96 SER A CA 1
ATOM 673 C C . SER A 1 96 ? 5.104 104.466 1.218 1.00 23.32 96 SER A C 1
ATOM 674 O O . SER A 1 96 ? 4.136 104.930 0.607 1.00 22.95 96 SER A O 1
ATOM 677 N N . LEU A 1 97 ? 5.251 103.154 1.419 1.00 19.95 97 LEU A N 1
ATOM 678 C CA . LEU A 1 97 ? 4.204 102.208 1.032 1.00 21.79 97 LEU A CA 1
ATOM 679 C C . LEU A 1 97 ? 2.840 102.493 1.640 1.00 22.96 97 LEU A C 1
ATOM 680 O O . LEU A 1 97 ? 1.818 102.168 1.032 1.00 22.17 97 LEU A O 1
ATOM 685 N N . GLU A 1 98 ? 2.807 103.102 2.832 1.00 23.19 98 GLU A N 1
ATOM 686 C CA . GLU A 1 98 ? 1.517 103.490 3.421 1.00 23.66 98 GLU A CA 1
ATOM 687 C C . GLU A 1 98 ? 0.763 104.526 2.581 1.00 23.98 98 GLU A C 1
ATOM 688 O O . GLU A 1 98 ? -0.475 104.566 2.601 1.00 23.15 98 GLU A O 1
ATOM 694 N N . PHE A 1 99 ? 1.497 105.384 1.876 1.00 22.92 99 PHE A N 1
ATOM 695 C CA . PHE A 1 99 ? 0.792 106.334 0.988 1.00 23.22 99 PHE A CA 1
ATOM 696 C C . PHE A 1 99 ? 0.182 105.660 -0.237 1.00 23.01 99 PHE A C 1
ATOM 697 O O . PHE A 1 99 ? -0.891 106.058 -0.704 1.00 24.08 99 PHE A O 1
ATOM 705 N N . ILE A 1 100 ? 0.859 104.647 -0.768 1.00 22.62 100 ILE A N 1
ATOM 706 C CA . ILE A 1 100 ? 0.276 103.862 -1.859 1.00 22.88 100 ILE A CA 1
ATOM 707 C C . ILE A 1 100 ? -0.992 103.233 -1.329 1.00 23.62 100 ILE A C 1
ATOM 708 O O . ILE A 1 100 ? -2.041 103.288 -1.983 1.00 23.80 100 ILE A O 1
ATOM 713 N N . GLN A 1 101 ? -0.897 102.642 -0.137 1.00 24.77 101 GLN A N 1
ATOM 714 C CA . GLN A 1 101 ? -2.080 101.968 0.418 1.00 25.45 101 GLN A CA 1
ATOM 715 C C . GLN A 1 101 ? -3.210 102.945 0.722 1.00 24.93 101 GLN A C 1
ATOM 716 O O . GLN A 1 101 ? -4.395 102.586 0.580 1.00 26.65 101 GLN A O 1
ATOM 722 N N . ALA A 1 102 ? -2.863 104.145 1.195 1.00 24.02 102 ALA A N 1
ATOM 723 C CA . ALA A 1 102 ? -3.892 105.148 1.447 1.00 25.68 102 ALA A CA 1
ATOM 724 C C . ALA A 1 102 ? -4.643 105.441 0.148 1.00 25.97 102 ALA A C 1
ATOM 725 O O . ALA A 1 102 ? -5.884 105.500 0.147 1.00 25.49 102 ALA A O 1
ATOM 727 N N . CYS A 1 103 ? -3.908 105.640 -0.955 1.00 24.32 103 CYS A N 1
ATOM 728 C CA . CYS A 1 103 ? -4.574 105.900 -2.248 1.00 25.18 103 CYS A CA 1
ATOM 729 C C . CYS A 1 103 ? -5.462 104.723 -2.627 1.00 26.59 103 CYS A C 1
ATOM 730 O O . CYS A 1 103 ? -6.605 104.910 -3.046 1.00 27.42 103 CYS A O 1
ATOM 733 N N . ALA A 1 104 ? -4.922 103.515 -2.516 1.00 26.98 104 ALA A N 1
ATOM 734 C CA . ALA A 1 104 ? -5.672 102.313 -2.858 1.00 27.35 104 ALA A CA 1
ATOM 735 C C . ALA A 1 104 ? -7.009 102.241 -2.090 1.00 28.31 104 ALA A C 1
ATOM 736 O O . ALA A 1 104 ? -8.063 101.976 -2.684 1.00 27.67 104 ALA A O 1
ATOM 738 N N . LEU A 1 105 ? -6.964 102.477 -0.780 1.00 28.15 105 LEU A N 1
ATOM 739 C CA . LEU A 1 105 ? -8.178 102.368 0.057 1.00 30.30 105 LEU A CA 1
ATOM 740 C C . LEU A 1 105 ? -9.180 103.482 -0.251 1.00 30.60 105 LEU A C 1
ATOM 741 O O . LEU A 1 105 ? -10.384 103.234 -0.310 1.00 31.79 105 LEU A O 1
ATOM 746 N N . ILE A 1 106 ? -8.677 104.706 -0.434 1.00 28.87 106 ILE A N 1
ATOM 747 C CA . ILE A 1 106 ? -9.530 105.851 -0.730 1.00 28.83 106 ILE A CA 1
ATOM 748 C C . ILE A 1 106 ? -10.214 105.663 -2.090 1.00 30.10 106 ILE A C 1
ATOM 749 O O . ILE A 1 106 ? -11.452 105.798 -2.193 1.00 30.83 106 ILE A O 1
ATOM 754 N N . HIS A 1 107 ? -9.432 105.330 -3.122 1.00 28.49 107 HIS A N 1
ATOM 755 C CA . HIS A 1 107 ? -10.002 105.053 -4.441 1.00 29.50 107 HIS A CA 1
ATOM 756 C C . HIS A 1 107 ? -10.914 103.809 -4.492 1.00 31.51 107 HIS A C 1
ATOM 757 O O . HIS A 1 107 ? -11.979 103.848 -5.147 1.00 29.76 107 HIS A O 1
ATOM 764 N N . ASP A 1 108 ? -10.514 102.732 -3.799 1.00 34.56 108 ASP A N 1
ATOM 765 C CA . ASP A 1 108 ? -11.352 101.509 -3.718 1.00 38.49 108 ASP A CA 1
ATOM 766 C C . ASP A 1 108 ? -12.693 101.784 -3.006 1.00 40.40 108 ASP A C 1
ATOM 767 O O . ASP A 1 108 ? -13.719 101.190 -3.366 1.00 40.70 108 ASP A O 1
ATOM 772 N N . ASP A 1 109 ? -12.675 102.678 -2.017 1.00 41.80 109 ASP A N 1
ATOM 773 C CA . ASP A 1 109 ? -13.896 103.127 -1.327 1.00 44.08 109 ASP A CA 1
ATOM 774 C C . ASP A 1 109 ? -14.908 103.792 -2.291 1.00 44.26 109 ASP A C 1
ATOM 775 O O . ASP A 1 109 ? -16.117 103.569 -2.183 1.00 43.56 109 ASP A O 1
ATOM 780 N N . ILE A 1 110 ? -14.411 104.596 -3.231 1.00 44.35 110 ILE A N 1
ATOM 781 C CA . ILE A 1 110 ? -15.250 105.253 -4.247 1.00 45.10 110 ILE A CA 1
ATOM 782 C C . ILE A 1 110 ? -15.769 104.238 -5.252 1.00 46.50 110 ILE A C 1
ATOM 783 O O . ILE A 1 110 ? -16.938 104.291 -5.667 1.00 45.87 110 ILE A O 1
ATOM 788 N N . ILE A 1 111 ? -14.878 103.321 -5.626 1.00 48.06 111 ILE A N 1
ATOM 789 C CA . ILE A 1 111 ? -15.162 102.225 -6.547 1.00 49.97 111 ILE A CA 1
ATOM 790 C C . ILE A 1 111 ? -16.239 101.263 -5.993 1.00 52.73 111 ILE A C 1
ATOM 791 O O . ILE A 1 111 ? -17.150 100.856 -6.719 1.00 52.50 111 ILE A O 1
ATOM 796 N N . ASP A 1 112 ? -16.129 100.923 -4.711 1.00 55.79 112 ASP A N 1
ATOM 797 C CA . ASP A 1 112 ? -17.088 100.034 -4.021 1.00 58.63 112 ASP A CA 1
ATOM 798 C C . ASP A 1 112 ? -18.302 100.782 -3.437 1.00 60.94 112 ASP A C 1
ATOM 799 O O . ASP A 1 112 ? -18.950 100.300 -2.496 1.00 61.59 112 ASP A O 1
ATOM 804 N N . SER A 1 113 ? -18.605 101.958 -3.983 1.00 62.70 113 SER A N 1
ATOM 805 C CA . SER A 1 113 ? -19.813 102.699 -3.596 1.00 64.00 113 SER A CA 1
ATOM 806 C C . SER A 1 113 ? -20.286 103.628 -4.712 1.00 64.40 113 SER A C 1
ATOM 807 O O . SER A 1 113 ? -21.416 103.510 -5.184 1.00 64.80 113 SER A O 1
ATOM 810 N N . PHE A 1 143 ? -18.048 117.702 -4.032 1.00 57.94 143 PHE A N 1
ATOM 811 C CA . PHE A 1 143 ? -18.323 116.324 -3.592 1.00 57.31 143 PHE A CA 1
ATOM 812 C C . PHE A 1 143 ? -17.236 115.776 -2.668 1.00 55.77 143 PHE A C 1
ATOM 813 O O . PHE A 1 143 ? -16.071 116.194 -2.727 1.00 55.71 143 PHE A O 1
ATOM 821 N N . GLY A 1 144 ? -17.645 114.839 -1.810 1.00 53.87 144 GLY A N 1
ATOM 822 C CA . GLY A 1 144 ? -16.735 113.991 -1.065 1.00 51.15 144 GLY A CA 1
ATOM 823 C C . GLY A 1 144 ? -16.098 112.987 -2.016 1.00 48.31 144 GLY A C 1
ATOM 824 O O . GLY A 1 144 ? -14.999 112.517 -1.751 1.00 47.89 144 GLY A O 1
ATOM 825 N N . VAL A 1 145 ? -16.791 112.640 -3.107 1.00 45.17 145 VAL A N 1
ATOM 826 C CA . VAL A 1 145 ? -16.197 111.803 -4.152 1.00 42.44 145 VAL A CA 1
ATOM 827 C C . VAL A 1 145 ? -15.057 112.573 -4.831 1.00 39.44 145 VAL A C 1
ATOM 828 O O . VAL A 1 145 ? -13.969 112.021 -5.044 1.00 38.70 145 VAL A O 1
ATOM 832 N N . SER A 1 146 ? -15.291 113.848 -5.126 1.00 36.60 146 SER A N 1
ATOM 833 C CA . SER A 1 146 ? -14.245 114.673 -5.734 1.00 35.32 146 SER A CA 1
ATOM 834 C C . SER A 1 146 ? -13.039 114.849 -4.829 1.00 33.37 146 SER A C 1
ATOM 835 O O . SER A 1 146 ? -11.895 114.729 -5.276 1.00 32.45 146 SER A O 1
ATOM 838 N N . VAL A 1 147 ? -13.286 115.178 -3.567 1.00 32.24 147 VAL A N 1
ATOM 839 C CA . VAL A 1 147 ? -12.183 115.361 -2.615 1.00 31.75 147 VAL A CA 1
ATOM 840 C C . VAL A 1 147 ? -11.454 114.056 -2.454 1.00 30.92 147 VAL A C 1
ATOM 841 O O . VAL A 1 147 ? -10.228 114.061 -2.356 1.00 30.80 147 VAL A O 1
ATOM 845 N N . SER A 1 148 ? -12.197 112.947 -2.437 1.00 30.08 148 SER A N 1
ATOM 846 C CA . SER A 1 148 ? -11.594 111.612 -2.249 1.00 31.23 148 SER A CA 1
ATOM 847 C C . SER A 1 148 ? -10.671 111.241 -3.412 1.00 29.53 148 SER A C 1
ATOM 848 O O . SER A 1 148 ? -9.591 110.682 -3.200 1.00 28.59 148 SER A O 1
ATOM 851 N N . ILE A 1 149 ? -11.109 111.507 -4.641 1.00 28.01 149 ILE A N 1
ATOM 852 C CA . ILE A 1 149 ? -10.272 111.167 -5.785 1.00 28.26 149 ILE A CA 1
ATOM 853 C C . ILE A 1 149 ? -8.950 111.939 -5.672 1.00 26.57 149 ILE A C 1
ATOM 854 O O . ILE A 1 149 ? -7.866 111.341 -5.812 1.00 26.72 149 ILE A O 1
ATOM 859 N N . LEU A 1 150 ? -9.042 113.238 -5.376 1.00 25.39 150 LEU A N 1
ATOM 860 C CA . LEU A 1 150 ? -7.842 114.096 -5.388 1.00 25.57 150 LEU A CA 1
ATOM 861 C C . LEU A 1 150 ? -6.967 113.804 -4.158 1.00 26.11 150 LEU A C 1
ATOM 862 O O . LEU A 1 150 ? -5.728 113.853 -4.248 1.00 24.37 150 LEU A O 1
ATOM 867 N N . ALA A 1 151 ? -7.605 113.467 -3.029 1.00 25.22 151 ALA A N 1
ATOM 868 C CA . ALA A 1 151 ? -6.824 113.117 -1.820 1.00 25.70 151 ALA A CA 1
ATOM 869 C C . ALA A 1 151 ? -6.014 111.867 -2.080 1.00 24.96 151 ALA A C 1
ATOM 870 O O . ALA A 1 151 ? -4.835 111.777 -1.705 1.00 25.01 151 ALA A O 1
ATOM 872 N N . GLY A 1 152 ? -6.648 110.907 -2.736 1.00 23.53 152 GLY A N 1
ATOM 873 C CA . GLY A 1 152 ? -5.955 109.665 -3.131 1.00 24.11 152 GLY A CA 1
ATOM 874 C C . GLY A 1 152 ? -4.806 109.988 -4.073 1.00 23.88 152 GLY A C 1
ATOM 875 O O . GLY A 1 152 ? -3.724 109.430 -3.951 1.00 23.91 152 GLY A O 1
ATOM 876 N N . ASP A 1 153 ? -5.029 110.908 -5.007 1.00 23.40 153 ASP A N 1
ATOM 877 C CA . ASP A 1 153 ? -3.957 111.257 -5.948 1.00 23.35 153 ASP A CA 1
ATOM 878 C C . ASP A 1 153 ? -2.793 111.926 -5.211 1.00 22.76 153 ASP A C 1
ATOM 879 O O . ASP A 1 153 ? -1.633 111.667 -5.519 1.00 21.94 153 ASP A O 1
ATOM 892 N N . ALA A 1 155 ? -1.926 111.325 -2.129 1.00 23.04 155 ALA A N 1
ATOM 893 C CA . ALA A 1 155 ? -1.239 110.231 -1.427 1.00 23.29 155 ALA A CA 1
ATOM 894 C C . ALA A 1 155 ? -0.302 109.522 -2.395 1.00 23.16 155 ALA A C 1
ATOM 895 O O . ALA A 1 155 ? 0.815 109.177 -2.031 1.00 23.69 155 ALA A O 1
ATOM 897 N N . LEU A 1 156 ? -0.746 109.313 -3.625 1.00 22.67 156 LEU A N 1
ATOM 898 C CA . LEU A 1 156 ? 0.104 108.585 -4.570 1.00 23.17 156 LEU A CA 1
ATOM 899 C C . LEU A 1 156 ? 1.348 109.367 -4.977 1.00 21.23 156 LEU A C 1
ATOM 900 O O . LEU A 1 156 ? 2.454 108.787 -5.047 1.00 20.15 156 LEU A O 1
ATOM 905 N N . VAL A 1 157 ? 1.204 110.671 -5.228 1.00 21.39 157 VAL A N 1
ATOM 906 C CA . VAL A 1 157 ? 2.376 111.501 -5.522 1.00 21.25 157 VAL A CA 1
ATOM 907 C C . VAL A 1 157 ? 3.305 111.613 -4.303 1.00 19.95 157 VAL A C 1
ATOM 908 O O . VAL A 1 157 ? 4.524 111.593 -4.450 1.00 19.06 157 VAL A O 1
ATOM 912 N N . TRP A 1 158 ? 2.732 111.630 -3.119 1.00 17.31 158 TRP A N 1
ATOM 913 C CA . TRP A 1 158 ? 3.586 111.706 -1.921 1.00 18.13 158 TRP A CA 1
ATOM 914 C C . TRP A 1 158 ? 4.300 110.375 -1.613 1.00 19.87 158 TRP A C 1
ATOM 915 O O . TRP A 1 158 ? 5.370 110.392 -1.012 1.00 19.55 158 TRP A O 1
ATOM 926 N N . ALA A 1 159 ? 3.683 109.247 -1.971 1.00 19.56 159 ALA A N 1
ATOM 927 C CA . ALA A 1 159 ? 4.415 107.951 -1.877 1.00 20.12 159 ALA A CA 1
ATOM 928 C C . ALA A 1 159 ? 5.704 108.057 -2.674 1.00 20.05 159 ALA A C 1
ATOM 929 O O . ALA A 1 159 ? 6.803 107.677 -2.203 1.00 20.84 159 ALA A O 1
ATOM 931 N N . GLU A 1 160 ? 5.587 108.567 -3.910 1.00 19.55 160 GLU A N 1
ATOM 932 C CA . GLU A 1 160 ? 6.755 108.666 -4.781 1.00 19.84 160 GLU A CA 1
ATOM 933 C C . GLU A 1 160 ? 7.750 109.640 -4.174 1.00 20.57 160 GLU A C 1
ATOM 934 O O . GLU A 1 160 ? 8.932 109.366 -4.184 1.00 20.68 160 GLU A O 1
ATOM 940 N N . ASP A 1 161 ? 7.280 110.821 -3.742 1.00 19.70 161 ASP A N 1
ATOM 941 C CA . ASP A 1 161 ? 8.205 111.833 -3.153 1.00 20.48 161 ASP A CA 1
ATOM 942 C C . ASP A 1 161 ? 8.908 111.247 -1.932 1.00 20.17 161 ASP A C 1
ATOM 943 O O . ASP A 1 161 ? 10.081 111.520 -1.705 1.00 19.50 161 ASP A O 1
ATOM 956 N N . LEU A 1 163 ? 9.697 108.256 -1.153 1.00 21.62 163 LEU A N 1
ATOM 957 C CA . LEU A 1 163 ? 10.800 107.418 -1.629 1.00 21.48 163 LEU A CA 1
ATOM 958 C C . LEU A 1 163 ? 11.954 108.244 -2.251 1.00 21.29 163 LEU A C 1
ATOM 959 O O . LEU A 1 163 ? 13.128 108.099 -1.843 1.00 21.49 163 LEU A O 1
ATOM 964 N N . GLN A 1 164 ? 11.643 109.102 -3.232 1.00 19.49 164 GLN A N 1
ATOM 965 C CA . GLN A 1 164 ? 12.714 109.775 -3.990 1.00 20.62 164 GLN A CA 1
ATOM 966 C C . GLN A 1 164 ? 13.465 110.770 -3.088 1.00 21.82 164 GLN A C 1
ATOM 967 O O . GLN A 1 164 ? 14.657 110.998 -3.307 1.00 21.75 164 GLN A O 1
ATOM 973 N N . ASP A 1 165 ? 12.787 111.286 -2.069 1.00 21.88 165 ASP A N 1
ATOM 974 C CA . ASP A 1 165 ? 13.381 112.286 -1.148 1.00 22.30 165 ASP A CA 1
ATOM 975 C C . ASP A 1 165 ? 13.863 111.708 0.172 1.00 22.81 165 ASP A C 1
ATOM 976 O O . ASP A 1 165 ? 14.236 112.462 1.099 1.00 22.77 165 ASP A O 1
ATOM 981 N N . SER A 1 166 ? 13.892 110.375 0.239 1.00 22.74 166 SER A N 1
ATOM 982 C CA . SER A 1 166 ? 14.198 109.638 1.477 1.00 24.31 166 SER A CA 1
ATOM 983 C C . SER A 1 166 ? 15.634 109.865 1.936 1.00 26.19 166 SER A C 1
ATOM 984 O O . SER A 1 166 ? 15.934 109.696 3.127 1.00 28.05 166 SER A O 1
ATOM 987 N N . GLY A 1 167 ? 16.512 110.194 0.988 1.00 25.45 167 GLY A N 1
ATOM 988 C CA . GLY A 1 167 ? 17.945 110.279 1.273 1.00 25.58 167 GLY A CA 1
ATOM 989 C C . GLY A 1 167 ? 18.672 108.982 0.961 1.00 25.29 167 GLY A C 1
ATOM 990 O O . GLY A 1 167 ? 19.867 108.899 1.212 1.00 25.44 167 GLY A O 1
ATOM 991 N N . LEU A 1 168 ? 17.972 107.958 0.429 1.00 23.48 168 LEU A N 1
ATOM 992 C CA . LEU A 1 168 ? 18.665 106.796 -0.180 1.00 24.01 168 LEU A CA 1
ATOM 993 C C . LEU A 1 168 ? 19.651 107.314 -1.234 1.00 25.45 168 LEU A C 1
ATOM 994 O O . LEU A 1 168 ? 19.348 108.288 -1.944 1.00 25.63 168 LEU A O 1
ATOM 999 N N . SER A 1 169 ? 20.805 106.671 -1.325 1.00 24.62 169 SER A N 1
ATOM 1000 C CA . SER A 1 169 ? 21.816 106.989 -2.325 1.00 26.61 169 SER A CA 1
ATOM 1001 C C . SER A 1 169 ? 21.249 106.782 -3.736 1.00 27.05 169 SER A C 1
ATOM 1002 O O . SER A 1 169 ? 20.280 106.031 -3.924 1.00 25.59 169 SER A O 1
ATOM 1005 N N . ALA A 1 170 ? 21.860 107.446 -4.719 1.00 27.49 170 ALA A N 1
ATOM 1006 C CA . ALA A 1 170 ? 21.513 107.211 -6.133 1.00 28.21 170 ALA A CA 1
ATOM 1007 C C . ALA A 1 170 ? 21.537 105.737 -6.474 1.00 27.68 170 ALA A C 1
ATOM 1008 O O . ALA A 1 170 ? 20.687 105.260 -7.225 1.00 27.97 170 ALA A O 1
ATOM 1010 N N . GLU A 1 171 ? 22.563 105.013 -5.983 1.00 26.35 171 GLU A N 1
ATOM 1011 C CA . GLU A 1 171 ? 22.702 103.589 -6.288 1.00 26.97 171 GLU A CA 1
ATOM 1012 C C . GLU A 1 171 ? 21.533 102.780 -5.711 1.00 25.04 171 GLU A C 1
ATOM 1013 O O . GLU A 1 171 ? 20.950 101.915 -6.404 1.00 24.38 171 GLU A O 1
ATOM 1019 N N . ALA A 1 172 ? 21.194 103.060 -4.456 1.00 23.98 172 ALA A N 1
ATOM 1020 C CA . ALA A 1 172 ? 20.061 102.389 -3.801 1.00 23.68 172 ALA A CA 1
ATOM 1021 C C . ALA A 1 172 ? 18.751 102.707 -4.532 1.00 23.79 172 ALA A C 1
ATOM 1022 O O . ALA A 1 172 ? 17.950 101.800 -4.789 1.00 24.42 172 ALA A O 1
ATOM 1024 N N . LEU A 1 173 ? 18.538 103.973 -4.889 1.00 23.38 173 LEU A N 1
ATOM 1025 C CA . LEU A 1 173 ? 17.334 104.327 -5.677 1.00 25.26 173 LEU A CA 1
ATOM 1026 C C . LEU A 1 173 ? 17.241 103.560 -6.969 1.00 25.47 173 LEU A C 1
ATOM 1027 O O . LEU A 1 173 ? 16.184 103.021 -7.295 1.00 25.94 173 LEU A O 1
ATOM 1032 N N . ALA A 1 174 ? 18.358 103.467 -7.690 1.00 25.45 174 ALA A N 1
ATOM 1033 C CA . ALA A 1 174 ? 18.368 102.699 -8.908 1.00 24.61 174 ALA A CA 1
ATOM 1034 C C . ALA A 1 174 ? 17.997 101.243 -8.655 1.00 25.23 174 ALA A C 1
ATOM 1035 O O . ALA A 1 174 ? 17.295 100.628 -9.480 1.00 24.66 174 ALA A O 1
ATOM 1037 N N . ARG A 1 175 ? 18.472 100.681 -7.531 1.00 24.80 175 ARG A N 1
ATOM 1038 C CA . ARG A 1 175 ? 18.193 99.272 -7.248 1.00 24.72 175 ARG A CA 1
ATOM 1039 C C . ARG A 1 175 ? 16.702 99.052 -6.971 1.00 23.53 175 ARG A C 1
ATOM 1040 O O . ARG A 1 175 ? 16.209 97.961 -7.224 1.00 25.09 175 ARG A O 1
ATOM 1048 N N . THR A 1 176 ? 16.021 100.072 -6.455 1.00 23.65 176 THR A N 1
ATOM 1049 C CA . THR A 1 176 ? 14.577 99.972 -6.142 1.00 23.21 176 THR A CA 1
ATOM 1050 C C . THR A 1 176 ? 13.694 99.819 -7.391 1.00 23.07 176 THR A C 1
ATOM 1051 O O . THR A 1 176 ? 12.551 99.395 -7.259 1.00 22.52 176 THR A O 1
ATOM 1055 N N . ARG A 1 177 ? 14.215 100.113 -8.581 1.00 22.74 177 ARG A N 1
ATOM 1056 C CA . ARG A 1 177 ? 13.311 100.260 -9.747 1.00 22.32 177 ARG A CA 1
ATOM 1057 C C . ARG A 1 177 ? 12.464 99.008 -10.023 1.00 21.40 177 ARG A C 1
ATOM 1058 O O . ARG A 1 177 ? 11.236 99.100 -10.148 1.00 21.42 177 ARG A O 1
ATOM 1066 N N . ASP A 1 178 ? 13.104 97.825 -10.088 1.00 21.12 178 ASP A N 1
ATOM 1067 C CA . ASP A 1 178 ? 12.361 96.612 -10.493 1.00 23.16 178 ASP A CA 1
ATOM 1068 C C . ASP A 1 178 ? 11.182 96.350 -9.548 1.00 21.65 178 ASP A C 1
ATOM 1069 O O . ASP A 1 178 ? 10.043 96.109 -9.993 1.00 21.07 178 ASP A O 1
ATOM 1074 N N . ALA A 1 179 ? 11.438 96.392 -8.242 1.00 21.60 179 ALA A N 1
ATOM 1075 C CA . ALA A 1 179 ? 10.385 96.119 -7.293 1.00 22.30 179 ALA A CA 1
ATOM 1076 C C . ALA A 1 179 ? 9.327 97.203 -7.305 1.00 21.62 179 ALA A C 1
ATOM 1077 O O . ALA A 1 179 ? 8.132 96.908 -7.241 1.00 21.30 179 ALA A O 1
ATOM 1079 N N . TRP A 1 180 ? 9.762 98.464 -7.357 1.00 20.53 180 TRP A N 1
ATOM 1080 C CA . TRP A 1 180 ? 8.801 99.567 -7.263 1.00 21.04 180 TRP A CA 1
ATOM 1081 C C . TRP A 1 180 ? 7.987 99.724 -8.550 1.00 19.80 180 TRP A C 1
ATOM 1082 O O . TRP A 1 180 ? 6.744 99.960 -8.487 1.00 20.55 180 TRP A O 1
ATOM 1093 N N . ARG A 1 181 ? 8.657 99.598 -9.700 1.00 19.94 181 ARG A N 1
ATOM 1094 C CA . ARG A 1 181 ? 7.929 99.614 -10.995 1.00 20.54 181 ARG A CA 1
ATOM 1095 C C . ARG A 1 181 ? 6.931 98.419 -11.025 1.00 22.19 181 ARG A C 1
ATOM 1096 O O . ARG A 1 181 ? 5.744 98.605 -11.332 1.00 22.58 181 ARG A O 1
ATOM 1104 N N . GLY A 1 182 ? 7.420 97.229 -10.648 1.00 22.12 182 GLY A N 1
ATOM 1105 C CA . GLY A 1 182 ? 6.548 96.005 -10.664 1.00 22.03 182 GLY A CA 1
ATOM 1106 C C . GLY A 1 182 ? 5.336 96.191 -9.762 1.00 23.19 182 GLY A C 1
ATOM 1107 O O . GLY A 1 182 ? 4.192 96.039 -10.201 1.00 25.19 182 GLY A O 1
ATOM 1116 N N . ARG A 1 184 ? 3.661 98.752 -8.464 1.00 22.63 184 ARG A N 1
ATOM 1117 C CA . ARG A 1 184 ? 2.594 99.746 -8.745 1.00 21.11 184 ARG A CA 1
ATOM 1118 C C . ARG A 1 184 ? 1.802 99.350 -9.989 1.00 22.41 184 ARG A C 1
ATOM 1119 O O . ARG A 1 184 ? 0.585 99.507 -10.029 1.00 23.68 184 ARG A O 1
ATOM 1127 N N . THR A 1 185 ? 2.464 98.801 -10.993 1.00 21.84 185 THR A N 1
ATOM 1128 C CA . THR A 1 185 ? 1.702 98.344 -12.169 1.00 21.57 185 THR A CA 1
ATOM 1129 C C . THR A 1 185 ? 0.848 97.124 -11.773 1.00 22.38 185 THR A C 1
ATOM 1130 O O . THR A 1 185 ? -0.314 96.993 -12.193 1.00 23.58 185 THR A O 1
ATOM 1134 N N . GLU A 1 186 ? 1.444 96.227 -10.978 1.00 21.84 186 GLU A N 1
ATOM 1135 C CA . GLU A 1 186 ? 0.743 94.984 -10.582 1.00 22.58 186 GLU A CA 1
ATOM 1136 C C . GLU A 1 186 ? -0.502 95.249 -9.745 1.00 23.65 186 GLU A C 1
ATOM 1137 O O . GLU A 1 186 ? -1.565 94.655 -9.995 1.00 23.28 186 GLU A O 1
ATOM 1143 N N . VAL A 1 187 ? -0.417 96.146 -8.757 1.00 24.16 187 VAL A N 1
ATOM 1144 C CA . VAL A 1 187 ? -1.590 96.381 -7.906 1.00 24.31 187 VAL A CA 1
ATOM 1145 C C . VAL A 1 187 ? -2.744 97.058 -8.681 1.00 25.23 187 VAL A C 1
ATOM 1146 O O . VAL A 1 187 ? -3.918 96.676 -8.547 1.00 24.55 187 VAL A O 1
ATOM 1150 N N . ILE A 1 188 ? -2.428 98.066 -9.490 1.00 24.37 188 ILE A N 1
ATOM 1151 C CA . ILE A 1 188 ? -3.466 98.704 -10.296 1.00 23.22 188 ILE A C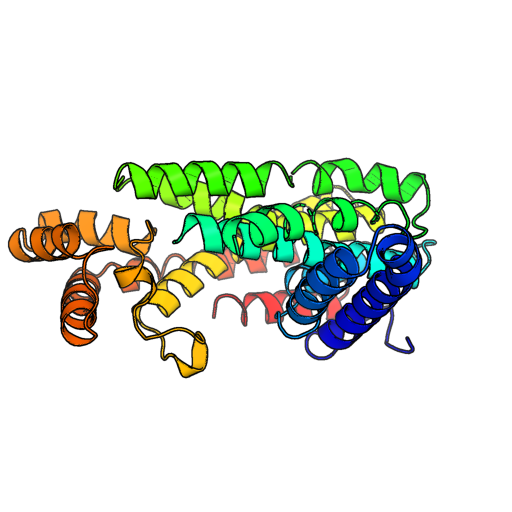A 1
ATOM 1152 C C . ILE A 1 188 ? -4.007 97.704 -11.342 1.00 24.29 188 ILE A C 1
ATOM 1153 O O . ILE A 1 188 ? -5.244 97.629 -11.575 1.00 24.39 188 ILE A O 1
ATOM 1158 N N . GLY A 1 189 ? -3.114 96.952 -11.992 1.00 24.64 189 GLY A N 1
ATOM 1159 C CA . GLY A 1 189 ? -3.551 95.910 -12.959 1.00 25.23 189 GLY A CA 1
ATOM 1160 C C . GLY A 1 189 ? -4.455 94.862 -12.269 1.00 26.67 189 GLY A C 1
ATOM 1161 O O . GLY A 1 189 ? -5.536 94.502 -12.798 1.00 26.02 189 GLY A O 1
ATOM 1162 N N . GLY A 1 190 ? -4.015 94.355 -11.114 1.00 26.30 190 GLY A N 1
ATOM 1163 C CA . GLY A 1 190 ? -4.896 93.503 -10.242 1.00 26.73 190 GLY A CA 1
ATOM 1164 C C . GLY A 1 190 ? -6.269 94.090 -9.917 1.00 26.59 190 GLY A C 1
ATOM 1165 O O . GLY A 1 190 ? -7.296 93.406 -10.036 1.00 27.21 190 GLY A O 1
ATOM 1166 N N . GLN A 1 191 ? -6.319 95.358 -9.522 1.00 25.58 191 GLN A N 1
ATOM 1167 C CA . GLN A 1 191 ? -7.607 96.030 -9.304 1.00 27.12 191 GLN A CA 1
ATOM 1168 C C . GLN A 1 191 ? -8.488 96.167 -10.541 1.00 26.98 191 GLN A C 1
ATOM 1169 O O . GLN A 1 191 ? -9.737 96.027 -10.463 1.00 26.65 191 GLN A O 1
ATOM 1175 N N . LEU A 1 192 ? -7.851 96.434 -11.676 1.00 26.69 192 LEU A N 1
ATOM 1176 C CA . LEU A 1 192 ? -8.597 96.494 -12.930 1.00 27.94 192 LEU A CA 1
ATOM 1177 C C . LEU A 1 192 ? -9.246 95.139 -13.231 1.00 29.42 192 LEU A C 1
ATOM 1178 O O . LEU A 1 192 ? -10.402 95.082 -13.667 1.00 30.64 192 LEU A O 1
ATOM 1183 N N . LEU A 1 193 ? -8.487 94.058 -13.061 1.00 30.71 193 LEU A N 1
ATOM 1184 C CA . LEU A 1 193 ? -9.034 92.716 -13.304 1.00 32.11 193 LEU A CA 1
ATOM 1185 C C . LEU A 1 193 ? -10.201 92.397 -12.358 1.00 32.16 193 LEU A C 1
ATOM 1186 O O . LEU A 1 193 ? -11.189 91.772 -12.773 1.00 32.47 193 LEU A O 1
ATOM 1191 N N . ASP A 1 194 ? -10.081 92.838 -11.107 1.00 32.21 194 ASP A N 1
ATOM 1192 C CA . ASP A 1 194 ? -11.097 92.632 -10.051 1.00 34.16 194 ASP A CA 1
ATOM 1193 C C . ASP A 1 194 ? -12.415 93.375 -10.334 1.00 35.13 194 ASP A C 1
ATOM 1194 O O . ASP A 1 194 ? -13.522 92.817 -10.158 1.00 35.14 194 ASP A O 1
ATOM 1199 N N . ILE A 1 195 ? -12.289 94.629 -10.765 1.00 34.18 195 ILE A N 1
ATOM 1200 C CA . ILE A 1 195 ? -13.416 95.453 -11.216 1.00 34.59 195 ILE A CA 1
ATOM 1201 C C . ILE A 1 195 ? -14.191 94.768 -12.331 1.00 33.27 195 ILE A C 1
ATOM 1202 O O . ILE A 1 195 ? -15.438 94.800 -12.356 1.00 32.57 195 ILE A O 1
ATOM 1207 N N . TYR A 1 196 ? -13.443 94.158 -13.244 1.00 32.53 196 TYR A N 1
ATOM 1208 C CA . TYR A 1 196 ? -14.012 93.465 -14.373 1.00 33.50 196 TYR A CA 1
ATOM 1209 C C . TYR A 1 196 ? -14.826 92.272 -13.838 1.00 33.04 196 TYR A C 1
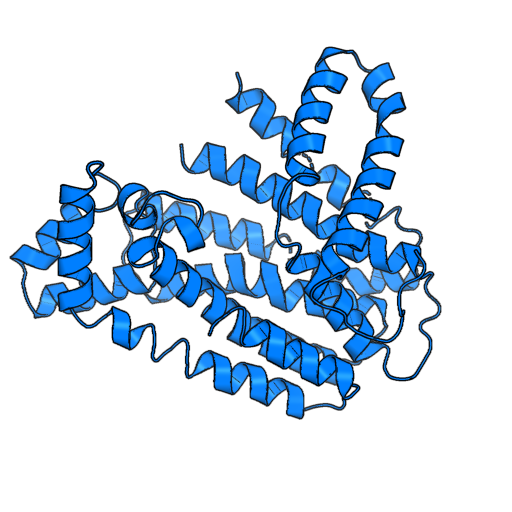ATOM 1210 O O . TYR A 1 196 ? -16.000 92.072 -14.222 1.00 33.28 196 TYR A O 1
ATOM 1219 N N . LEU A 1 197 ? -14.209 91.468 -12.975 1.00 31.85 197 LEU A N 1
ATOM 1220 C CA . LEU A 1 197 ? -14.957 90.301 -12.436 1.00 31.68 197 LEU A CA 1
ATOM 1221 C C . LEU A 1 197 ? -16.258 90.711 -11.762 1.00 31.10 197 LEU A C 1
ATOM 1222 O O . LEU A 1 197 ? -17.297 90.037 -11.954 1.00 31.69 197 LEU A O 1
ATOM 1227 N N . GLU A 1 198 ? -16.227 91.792 -10.986 1.00 31.52 198 GLU A N 1
ATOM 1228 C CA . GLU A 1 198 ? -17.410 92.254 -10.269 1.00 35.77 198 GLU A CA 1
ATOM 1229 C C . GLU A 1 198 ? -18.474 92.802 -11.192 1.00 38.74 198 GLU A C 1
ATOM 1230 O O . GLU A 1 198 ? -19.664 92.585 -10.966 1.00 39.02 198 GLU A O 1
ATOM 1236 N N . SER A 1 199 ? -18.042 93.517 -12.232 1.00 39.07 199 SER A N 1
ATOM 1237 C CA . SER A 1 199 ? -18.962 94.157 -13.141 1.00 40.34 199 SER A CA 1
ATOM 1238 C C . SER A 1 199 ? -19.602 93.135 -14.090 1.00 40.61 199 SER A C 1
ATOM 1239 O O . SER A 1 199 ? -20.759 93.296 -14.484 1.00 41.44 199 SER A O 1
ATOM 1242 N N . HIS A 1 200 ? -18.853 92.092 -14.445 1.00 40.20 200 HIS A N 1
ATOM 1243 C CA . HIS A 1 200 ? -19.321 91.040 -15.341 1.00 40.48 200 HIS A CA 1
ATOM 1244 C C . HIS A 1 200 ? -19.886 89.821 -14.570 1.00 40.65 200 HIS A C 1
ATOM 1245 O O . HIS A 1 200 ? -20.158 88.770 -15.166 1.00 39.91 200 HIS A O 1
ATOM 1252 N N . ALA A 1 201 ? -20.050 89.986 -13.251 1.00 40.50 201 ALA A N 1
ATOM 1253 C CA . ALA A 1 201 ? -20.429 88.897 -12.347 1.00 40.75 201 ALA A CA 1
ATOM 1254 C C . ALA A 1 201 ? -19.781 87.606 -12.850 1.00 40.81 201 ALA A C 1
ATOM 1255 O O . 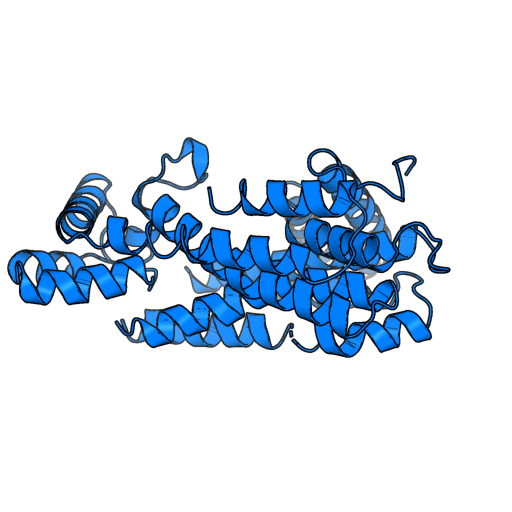ALA A 1 201 ? -20.444 86.609 -13.064 1.00 40.02 201 ALA A O 1
ATOM 1257 N N . ASN A 1 202 ? -18.471 87.662 -13.068 1.00 40.64 202 ASN A N 1
ATOM 1258 C CA . ASN A 1 202 ? -17.696 86.561 -13.641 1.00 40.02 202 ASN A CA 1
ATOM 1259 C C . ASN A 1 202 ? -17.316 85.511 -12.571 1.00 39.75 202 ASN A C 1
ATOM 1260 O O . ASN A 1 202 ? -16.962 85.877 -11.438 1.00 40.76 202 ASN A O 1
ATOM 1265 N N . GLU A 1 203 ? -17.386 84.222 -12.925 1.00 37.47 203 GLU A N 1
ATOM 1266 C CA . GLU A 1 203 ? -17.239 83.156 -11.927 1.00 36.97 203 GLU A CA 1
ATOM 1267 C C . GLU A 1 203 ? -15.974 82.305 -12.119 1.00 36.38 203 GLU A C 1
ATOM 1268 O O . GLU A 1 203 ? -15.879 81.200 -11.561 1.00 36.09 203 GLU A O 1
ATOM 1274 N N . SER A 1 204 ? -15.002 82.800 -12.894 1.00 35.09 204 SER A N 1
ATOM 1275 C CA . SER A 1 204 ? -13.770 82.035 -13.128 1.00 34.93 204 SER A CA 1
ATOM 1276 C C . SER A 1 204 ? -12.910 81.970 -11.861 1.00 35.44 204 SER A C 1
ATOM 1277 O O . SER A 1 204 ? -12.585 83.030 -11.282 1.00 34.06 204 SER A O 1
ATOM 1280 N N . VAL A 1 205 ? -12.515 80.753 -11.478 1.00 36.24 205 VAL A N 1
ATOM 1281 C CA . VAL A 1 205 ? -11.583 80.513 -10.357 1.00 37.01 205 VAL A CA 1
ATOM 1282 C C . VAL A 1 205 ? -10.207 81.054 -10.754 1.00 38.30 205 VAL A C 1
ATOM 1283 O O . VAL A 1 205 ? -9.527 81.741 -9.961 1.00 36.91 205 VAL A O 1
ATOM 1287 N N . GLU A 1 206 ? -9.835 80.772 -12.008 1.00 39.80 206 GLU A N 1
ATOM 1288 C CA . GLU A 1 206 ? -8.560 81.194 -12.603 1.00 41.18 206 GLU A CA 1
ATOM 1289 C C . GLU A 1 206 ? -8.376 82.695 -12.572 1.00 40.20 206 GLU A C 1
ATOM 1290 O O . GLU A 1 206 ? -7.269 83.203 -12.308 1.00 40.02 206 GLU A O 1
ATOM 1296 N N . LEU A 1 207 ? -9.447 83.420 -12.876 1.00 38.38 207 LEU A N 1
ATOM 1297 C CA . LEU A 1 207 ? -9.326 84.862 -12.913 1.00 36.86 207 LEU A CA 1
ATOM 1298 C C . LEU A 1 207 ? -9.256 85.443 -11.514 1.00 34.55 207 LEU A C 1
ATOM 1299 O O . LEU A 1 207 ? -8.528 86.405 -11.279 1.00 34.91 207 LEU A O 1
ATOM 1304 N N . ALA A 1 208 ? -10.014 84.863 -10.584 1.00 32.68 208 ALA A N 1
ATOM 1305 C CA . ALA A 1 208 ? -9.924 85.258 -9.175 1.00 29.97 208 ALA A CA 1
ATOM 1306 C C . ALA A 1 208 ? -8.509 84.999 -8.653 1.00 30.24 208 ALA A C 1
ATOM 1307 O O . ALA A 1 208 ? -7.969 85.851 -7.902 1.00 29.48 208 ALA A O 1
ATOM 1309 N N . ASP A 1 209 ? -7.908 83.867 -9.050 1.00 30.31 209 ASP A N 1
ATOM 1310 C CA . ASP A 1 209 ? -6.485 83.548 -8.733 1.00 32.61 209 ASP A CA 1
ATOM 1311 C C . ASP A 1 209 ? -5.526 84.660 -9.213 1.00 32.06 209 ASP A C 1
ATOM 1312 O O . ASP A 1 209 ? -4.589 85.036 -8.494 1.00 30.28 209 ASP A O 1
ATOM 1317 N N . SER A 1 210 ? -5.743 85.136 -10.442 1.00 31.84 210 SER A N 1
ATOM 1318 C CA . SER A 1 210 ? -4.924 86.217 -10.982 1.00 32.36 210 SER A CA 1
ATOM 1319 C C . SER A 1 210 ? -5.043 87.473 -10.161 1.00 30.54 210 SER A C 1
ATOM 1320 O O . SER A 1 210 ? -4.028 88.137 -9.882 1.00 30.53 210 SER A O 1
ATOM 1323 N N . VAL A 1 211 ? -6.268 87.815 -9.779 1.00 29.38 211 VAL A N 1
ATOM 1324 C CA . VAL A 1 211 ? -6.474 88.966 -8.929 1.00 29.68 211 VAL A CA 1
ATOM 1325 C C . VAL A 1 211 ? -5.662 88.797 -7.623 1.00 30.76 211 VAL A C 1
ATOM 1326 O O . VAL A 1 211 ? -4.955 89.718 -7.183 1.00 29.41 211 VAL A O 1
ATOM 1330 N N . ASN A 1 212 ? -5.765 87.615 -7.004 1.00 29.24 212 ASN A N 1
ATOM 1331 C CA . ASN A 1 212 ? -5.022 87.384 -5.759 1.00 29.63 212 ASN A CA 1
ATOM 1332 C C . ASN A 1 212 ? -3.486 87.527 -5.937 1.00 29.04 212 ASN A C 1
ATOM 1333 O O . ASN A 1 212 ? -2.822 88.120 -5.076 1.00 29.96 212 ASN A O 1
ATOM 1338 N N . ARG A 1 213 ? -2.953 87.004 -7.040 1.00 28.41 213 ARG A N 1
ATOM 1339 C CA . ARG A 1 213 ? -1.514 87.033 -7.340 1.00 30.07 213 ARG A CA 1
ATOM 1340 C C . ARG A 1 213 ? -0.973 88.481 -7.427 1.00 28.92 213 ARG A C 1
ATOM 1341 O O . ARG A 1 213 ? 0.142 88.770 -6.935 1.00 28.00 213 ARG A O 1
ATOM 1349 N N . PHE A 1 214 ? -1.781 89.351 -8.059 1.00 27.38 214 PHE A N 1
ATOM 1350 C CA . PHE A 1 214 ? -1.325 90.719 -8.434 1.00 27.02 214 PHE A CA 1
ATOM 1351 C C . PHE A 1 214 ? -1.847 91.783 -7.486 1.00 28.31 214 PHE A C 1
ATOM 1352 O O . PHE A 1 214 ? -1.057 92.570 -6.969 1.00 29.12 214 PHE A O 1
ATOM 1360 N N . LYS A 1 215 ? -3.160 91.783 -7.207 1.00 27.91 215 LYS A N 1
ATOM 1361 C CA . LYS A 1 215 ? -3.721 92.790 -6.328 1.00 28.37 215 LYS A CA 1
ATOM 1362 C C . LYS A 1 215 ? -3.296 92.581 -4.866 1.00 28.07 215 LYS A C 1
ATOM 1363 O O . LYS A 1 215 ? -3.127 93.543 -4.131 1.00 28.70 215 LYS A O 1
ATOM 1369 N N . THR A 1 216 ? -3.068 91.338 -4.469 1.00 26.32 216 THR A N 1
ATOM 1370 C CA . THR A 1 216 ? -2.685 91.089 -3.073 1.00 26.61 216 THR A CA 1
ATOM 1371 C C . THR A 1 216 ? -1.286 90.583 -2.912 1.00 27.40 216 THR A C 1
ATOM 1372 O O . THR A 1 216 ? -0.526 91.191 -2.176 1.00 27.92 216 THR A O 1
ATOM 1376 N N . ALA A 1 217 ? -0.909 89.467 -3.551 1.00 26.86 217 ALA A N 1
ATOM 1377 C CA . ALA A 1 217 ? 0.353 88.857 -3.147 1.00 27.02 217 ALA A CA 1
ATOM 1378 C C . ALA A 1 217 ? 1.564 89.740 -3.571 1.00 28.64 217 ALA A C 1
ATOM 1379 O O . ALA A 1 217 ? 2.482 89.966 -2.784 1.00 28.89 217 ALA A O 1
ATOM 1381 N N . ALA A 1 218 ? 1.571 90.170 -4.826 1.00 26.68 218 ALA A N 1
ATOM 1382 C CA . ALA A 1 218 ? 2.648 91.030 -5.349 1.00 27.05 218 ALA A CA 1
ATOM 1383 C C . ALA A 1 218 ? 2.692 92.316 -4.541 1.00 25.80 218 ALA A C 1
ATOM 1384 O O . ALA A 1 218 ? 3.725 92.736 -4.041 1.00 25.60 218 ALA A O 1
ATOM 1386 N N . TYR A 1 219 ? 1.520 92.885 -4.338 1.00 25.94 219 TYR A N 1
ATOM 1387 C CA . TYR A 1 219 ? 1.405 94.200 -3.748 1.00 26.32 219 TYR A CA 1
ATOM 1388 C C . TYR A 1 219 ? 1.752 94.221 -2.254 1.00 26.20 219 TYR A C 1
ATOM 1389 O O . TYR A 1 219 ? 2.399 95.141 -1.759 1.00 25.89 219 TYR A O 1
ATOM 1398 N N . THR A 1 220 ? 1.333 93.187 -1.536 1.00 24.54 220 THR A N 1
ATOM 1399 C CA . THR A 1 220 ? 1.325 93.272 -0.072 1.00 25.46 220 THR A CA 1
ATOM 1400 C C . THR A 1 220 ? 2.555 92.654 0.553 1.00 25.09 220 THR A C 1
ATOM 1401 O O . THR A 1 220 ? 3.011 93.108 1.617 1.00 26.25 220 THR A O 1
ATOM 1405 N N . ILE A 1 221 ? 3.088 91.627 -0.103 1.00 24.70 221 ILE A N 1
ATOM 1406 C CA . ILE A 1 221 ? 4.181 90.890 0.470 1.00 23.15 221 ILE A CA 1
ATOM 1407 C C . ILE A 1 221 ? 5.385 90.746 -0.424 1.00 22.54 221 ILE A C 1
ATOM 1408 O O . ILE A 1 221 ? 6.508 91.093 -0.014 1.00 22.16 221 ILE A O 1
ATOM 1413 N N . ALA A 1 222 ? 5.189 90.214 -1.632 1.00 22.16 222 ALA A N 1
ATOM 1414 C CA . ALA A 1 222 ? 6.358 89.909 -2.464 1.00 21.92 222 ALA A CA 1
ATOM 1415 C C . ALA A 1 222 ? 7.139 91.146 -2.891 1.00 21.21 222 ALA A C 1
ATOM 1416 O O . ALA A 1 222 ? 8.364 91.192 -2.742 1.00 20.44 222 ALA A O 1
ATOM 1418 N N . ARG A 1 223 ? 6.453 92.138 -3.436 1.00 22.14 223 ARG A N 1
ATOM 1419 C CA . ARG A 1 223 ? 7.197 93.321 -3.845 1.00 21.93 223 ARG A CA 1
ATOM 1420 C C . ARG A 1 223 ? 7.750 94.164 -2.667 1.00 22.25 223 ARG A C 1
ATOM 1421 O O . ARG A 1 223 ? 8.844 94.690 -2.804 1.00 23.52 223 ARG A O 1
ATOM 1429 N N . PRO A 1 224 ? 7.008 94.317 -1.540 1.00 22.01 224 PRO A N 1
ATOM 1430 C CA . PRO A 1 224 ? 7.674 95.001 -0.408 1.00 21.39 224 PRO A CA 1
ATOM 1431 C C . PRO A 1 224 ? 8.967 94.265 -0.012 1.00 21.21 224 PRO A C 1
ATOM 1432 O O . PRO A 1 224 ? 9.964 94.906 0.221 1.00 20.47 224 PRO A O 1
ATOM 1436 N N . LEU A 1 225 ? 8.950 92.928 0.068 1.00 20.34 225 LEU A N 1
ATOM 1437 C CA . LEU A 1 225 ? 10.196 92.184 0.404 1.00 21.21 225 LEU A CA 1
ATOM 1438 C C . LEU A 1 225 ? 11.281 92.481 -0.612 1.00 22.22 225 LEU A C 1
ATOM 1439 O O . LEU A 1 225 ? 12.434 92.722 -0.258 1.00 22.12 225 LEU A O 1
ATOM 1444 N N . HIS A 1 226 ? 10.891 92.408 -1.886 1.00 22.50 226 HIS A N 1
ATOM 1445 C CA . HIS A 1 226 ? 11.800 92.701 -2.993 1.00 22.36 226 HIS A CA 1
ATOM 1446 C C . HIS A 1 226 ? 12.394 94.107 -2.844 1.00 22.23 226 HIS A C 1
ATOM 1447 O O . HIS A 1 226 ? 13.606 94.296 -2.955 1.00 20.80 226 HIS A O 1
ATOM 1454 N N . LEU A 1 227 ? 11.533 95.088 -2.563 1.00 22.24 227 LEU A N 1
ATOM 1455 C CA . LEU A 1 227 ? 12.005 96.472 -2.409 1.00 21.81 227 LEU A CA 1
ATOM 1456 C C . LEU A 1 227 ? 13.070 96.599 -1.293 1.00 22.41 227 LEU A C 1
ATOM 1457 O O . LEU A 1 227 ? 14.158 97.179 -1.498 1.00 22.13 227 LEU A O 1
ATOM 1462 N N . GLY A 1 228 ? 12.738 96.078 -0.116 1.00 20.75 228 GLY A N 1
ATOM 1463 C CA . GLY A 1 228 ? 13.671 96.128 1.025 1.00 21.10 228 GLY A CA 1
ATOM 1464 C C . GLY A 1 228 ? 14.969 95.411 0.710 1.00 22.31 228 GLY A C 1
ATOM 1465 O O . GLY A 1 228 ? 16.065 95.932 0.986 1.00 21.88 228 GLY A O 1
ATOM 1466 N N . ALA A 1 229 ? 14.867 94.222 0.111 1.00 22.41 229 ALA A N 1
ATOM 1467 C CA . ALA A 1 229 ? 16.087 93.483 -0.265 1.00 22.41 229 ALA A CA 1
ATOM 1468 C C . ALA A 1 229 ? 16.945 94.203 -1.298 1.00 22.06 229 ALA A C 1
ATOM 1469 O O . ALA A 1 229 ? 18.186 94.194 -1.189 1.00 21.76 229 ALA A O 1
ATOM 1471 N N . SER A 1 230 ? 16.306 94.848 -2.284 1.00 22.58 230 SER A N 1
ATOM 1472 C CA . SER A 1 230 ? 17.042 95.625 -3.297 1.00 23.03 230 SER A CA 1
ATOM 1473 C C . SER A 1 230 ? 17.762 96.808 -2.664 1.00 22.37 230 SER A C 1
ATOM 1474 O O . SER A 1 230 ? 18.902 97.103 -3.018 1.00 22.88 230 SER A O 1
ATOM 1477 N N . ILE A 1 231 ? 17.118 97.451 -1.695 1.00 23.08 231 ILE A N 1
ATOM 1478 C CA . ILE A 1 231 ? 17.762 98.606 -0.999 1.00 23.75 231 ILE A CA 1
ATOM 1479 C C . ILE A 1 231 ? 19.070 98.143 -0.334 1.00 23.51 231 ILE A C 1
ATOM 1480 O O . ILE A 1 231 ? 20.104 98.844 -0.406 1.00 23.15 231 ILE A O 1
ATOM 1485 N N . ALA A 1 232 ? 19.028 96.931 0.232 1.00 22.84 232 ALA A N 1
ATOM 1486 C CA . ALA A 1 232 ? 20.182 96.335 0.940 1.00 26.00 232 ALA A CA 1
ATOM 1487 C C . ALA A 1 232 ? 21.192 95.690 0.001 1.00 27.30 232 ALA A C 1
ATOM 1488 O O . ALA A 1 232 ? 22.264 95.287 0.443 1.00 28.46 232 ALA A O 1
ATOM 1490 N N . GLY A 1 233 ? 20.887 95.624 -1.290 1.00 26.11 233 GLY A N 1
ATOM 1491 C CA . GLY A 1 233 ? 21.852 95.081 -2.256 1.00 25.66 233 GLY A CA 1
ATOM 1492 C C . GLY A 1 233 ? 21.813 93.563 -2.240 1.00 26.06 233 GLY A C 1
ATOM 1493 O O . GLY A 1 233 ? 22.813 92.906 -2.567 1.00 26.17 233 GLY A O 1
ATOM 1494 N N . GLY A 1 234 ? 20.652 93.002 -1.895 1.00 24.99 234 GLY A N 1
ATOM 1495 C CA . GLY A 1 234 ? 20.440 91.534 -1.798 1.00 26.13 234 GLY A CA 1
ATOM 1496 C C . GLY A 1 234 ? 20.716 90.791 -3.110 1.00 26.24 234 GLY A C 1
ATOM 1497 O O . GLY A 1 234 ? 20.496 91.324 -4.223 1.00 25.74 234 GLY A O 1
ATOM 1498 N N . SER A 1 235 ? 21.241 89.573 -2.975 1.00 26.14 235 SER A N 1
ATOM 1499 C CA . SER A 1 235 ? 21.605 88.769 -4.133 1.00 27.04 235 SER A CA 1
ATOM 1500 C C . SER A 1 235 ? 20.359 88.306 -4.892 1.00 27.89 235 SER A C 1
ATOM 1501 O O . SER A 1 235 ? 19.249 88.333 -4.354 1.00 26.81 235 SER A O 1
ATOM 1504 N N . PRO A 1 236 ? 20.539 87.873 -6.152 1.00 29.06 236 PRO A N 1
ATOM 1505 C CA . PRO A 1 236 ? 19.389 87.328 -6.890 1.00 28.32 236 PRO A CA 1
ATOM 1506 C C . PRO A 1 236 ? 18.815 86.070 -6.238 1.00 26.66 236 PRO A C 1
ATOM 1507 O O . PRO A 1 236 ? 17.614 85.865 -6.309 1.00 26.57 236 PRO A O 1
ATOM 1511 N N . GLN A 1 237 ? 19.655 85.279 -5.566 1.00 26.23 237 GLN A N 1
ATOM 1512 C CA . GLN A 1 237 ? 19.207 84.066 -4.869 1.00 25.59 237 GLN A CA 1
ATOM 1513 C C . GLN A 1 237 ? 18.333 84.371 -3.679 1.00 24.87 237 GLN A C 1
ATOM 1514 O O . GLN A 1 237 ? 17.312 83.728 -3.453 1.00 23.92 237 GLN A O 1
ATOM 1520 N N . LEU A 1 238 ? 18.737 85.371 -2.909 1.00 26.04 238 LEU A N 1
ATOM 1521 C CA . LEU A 1 238 ? 17.962 85.785 -1.760 1.00 27.07 238 LEU A CA 1
ATOM 1522 C C . LEU A 1 238 ? 16.643 86.414 -2.218 1.00 25.63 238 LEU A C 1
ATOM 1523 O O . LEU A 1 238 ? 15.583 86.071 -1.718 1.00 25.39 238 LEU A O 1
ATOM 1528 N N . ILE A 1 239 ? 16.714 87.311 -3.195 1.00 24.16 239 ILE A N 1
ATOM 1529 C CA . ILE A 1 239 ? 15.499 87.930 -3.724 1.00 24.93 239 ILE A CA 1
ATOM 1530 C C . ILE A 1 239 ? 14.531 86.856 -4.269 1.00 25.10 239 ILE A C 1
ATOM 1531 O O . ILE A 1 239 ? 13.308 86.950 -4.106 1.00 24.74 239 ILE A O 1
ATOM 1536 N N . ASP A 1 240 ? 15.079 85.839 -4.936 1.00 25.35 240 ASP A N 1
ATOM 1537 C CA . ASP A 1 240 ? 14.216 84.775 -5.467 1.00 25.80 240 ASP A CA 1
ATOM 1538 C C . ASP A 1 240 ? 13.450 84.042 -4.361 1.00 25.24 240 ASP A C 1
ATOM 1539 O O . ASP A 1 240 ? 12.225 83.785 -4.478 1.00 25.43 240 ASP A O 1
ATOM 1544 N N . ALA A 1 241 ? 14.159 83.700 -3.285 1.00 25.53 241 ALA A N 1
ATOM 1545 C CA . ALA A 1 241 ? 13.521 83.021 -2.149 1.00 25.72 241 ALA A CA 1
ATOM 1546 C C . ALA A 1 241 ? 12.432 83.865 -1.510 1.00 24.96 241 ALA A C 1
ATOM 1547 O O . ALA A 1 241 ? 11.348 83.351 -1.206 1.00 23.76 241 ALA A O 1
ATOM 1549 N N . LEU A 1 242 ? 12.717 85.172 -1.312 1.00 24.87 242 LEU A N 1
ATOM 1550 C CA . LEU A 1 242 ? 11.732 86.101 -0.751 1.00 23.79 242 LEU A CA 1
ATOM 1551 C C . LEU A 1 242 ? 10.492 86.291 -1.635 1.00 23.69 242 LEU A C 1
ATOM 1552 O O . LEU A 1 242 ? 9.333 86.372 -1.143 1.00 23.25 242 LEU A O 1
ATOM 1557 N N . LEU A 1 243 ? 10.720 86.369 -2.946 1.00 23.30 243 LEU A N 1
ATOM 1558 C CA . LEU A 1 243 ? 9.626 86.550 -3.889 1.00 24.54 243 LEU A CA 1
ATOM 1559 C C . LEU A 1 243 ? 8.727 85.315 -3.917 1.00 25.73 243 LEU A C 1
ATOM 1560 O O . LEU A 1 243 ? 7.512 85.462 -4.038 1.00 25.87 243 LEU A O 1
ATOM 1565 N N . HIS A 1 244 ? 9.318 84.131 -3.795 1.00 27.06 244 HIS A N 1
ATOM 1566 C CA . HIS A 1 244 ? 8.510 82.892 -3.735 1.00 28.89 244 HIS A CA 1
ATOM 1567 C C . HIS A 1 244 ? 7.711 82.832 -2.447 1.00 27.18 244 HIS A C 1
ATOM 1568 O O . HIS A 1 244 ? 6.526 82.519 -2.452 1.00 27.00 244 HIS A O 1
ATOM 1575 N N . TYR A 1 245 ? 8.370 83.117 -1.328 1.00 26.37 245 TYR A N 1
ATOM 1576 C CA . TYR A 1 245 ? 7.647 83.281 -0.068 1.00 26.10 245 TYR A CA 1
ATOM 1577 C C . TYR A 1 245 ? 6.498 84.269 -0.196 1.00 25.11 245 TYR A C 1
ATOM 1578 O O . TYR A 1 245 ? 5.354 83.986 0.209 1.00 24.68 245 TYR A O 1
ATOM 1587 N N . GLY A 1 246 ? 6.761 85.425 -0.780 1.00 25.14 246 GLY A N 1
ATOM 1588 C CA . GLY A 1 246 ? 5.729 86.459 -0.849 1.00 24.72 246 GLY A CA 1
ATOM 1589 C C . GLY A 1 246 ? 4.567 86.006 -1.734 1.00 25.15 246 GLY A C 1
ATOM 1590 O O . GLY A 1 246 ? 3.408 86.367 -1.480 1.00 25.69 246 GLY A O 1
ATOM 1591 N N . HIS A 1 247 ? 4.880 85.291 -2.811 1.00 25.17 247 HIS A N 1
ATOM 1592 C CA . HIS A 1 247 ? 3.835 84.828 -3.736 1.00 28.02 247 HIS A CA 1
ATOM 1593 C C . HIS A 1 247 ? 2.886 83.856 -2.983 1.00 25.95 247 HIS A C 1
ATOM 1594 O O . HIS A 1 247 ? 1.659 84.072 -2.958 1.00 25.52 247 HIS A O 1
ATOM 1601 N N . ASP A 1 248 ? 3.478 82.853 -2.340 1.00 25.05 248 ASP A N 1
ATOM 1602 C CA . ASP A 1 248 ? 2.697 81.820 -1.615 1.00 26.19 248 ASP A CA 1
ATOM 1603 C C . ASP A 1 248 ? 1.963 82.363 -0.390 1.00 25.27 248 ASP A C 1
ATOM 1604 O O . ASP A 1 248 ? 0.754 82.183 -0.247 1.00 24.38 248 ASP A O 1
ATOM 1609 N N . ILE A 1 249 ? 2.684 83.064 0.483 1.00 24.72 249 ILE A N 1
ATOM 1610 C CA . ILE A 1 249 ? 2.050 83.640 1.653 1.00 23.90 249 ILE A CA 1
ATOM 1611 C C . ILE A 1 249 ? 1.033 84.746 1.272 1.00 23.36 249 ILE A C 1
ATOM 1612 O O . ILE A 1 249 ? -0.007 84.884 1.916 1.00 23.24 249 ILE A O 1
ATOM 1617 N N . GLY A 1 250 ? 1.332 85.540 0.239 1.00 23.72 250 GLY A N 1
ATOM 1618 C CA . GLY A 1 250 ? 0.404 86.615 -0.153 1.00 24.10 250 GLY A CA 1
ATOM 1619 C C . GLY A 1 250 ? -0.933 86.074 -0.654 1.00 24.91 250 GLY A C 1
ATOM 1620 O O . GLY A 1 250 ? -2.011 86.653 -0.352 1.00 25.48 250 GLY A O 1
ATOM 1621 N N . ILE A 1 251 ? -0.871 85.001 -1.455 1.00 25.54 251 ILE A N 1
ATOM 1622 C CA . ILE A 1 251 ? -2.123 84.370 -1.926 1.00 26.04 251 ILE A CA 1
ATOM 1623 C C . ILE A 1 251 ? -2.873 83.790 -0.704 1.00 25.85 251 ILE A C 1
ATOM 1624 O O . ILE A 1 251 ? -4.075 84.023 -0.548 1.00 25.87 251 ILE A O 1
ATOM 1629 N N . ALA A 1 252 ? -2.165 83.064 0.159 1.00 25.88 252 ALA A N 1
ATOM 1630 C CA . ALA A 1 252 ? -2.807 82.487 1.355 1.00 24.91 252 ALA A CA 1
ATOM 1631 C C . ALA A 1 252 ? -3.451 83.563 2.218 1.00 26.69 252 ALA A C 1
ATOM 1632 O O . ALA A 1 252 ? -4.535 83.369 2.783 1.00 25.27 252 ALA A O 1
ATOM 1634 N N . PHE A 1 253 ? -2.766 84.716 2.356 1.00 26.79 253 PHE A N 1
ATOM 1635 C CA . PHE A 1 253 ? -3.313 85.816 3.126 1.00 28.50 253 PHE A CA 1
ATOM 1636 C C . PHE A 1 253 ? -4.646 86.299 2.539 1.00 25.87 253 PHE A C 1
ATOM 1637 O O . PHE A 1 253 ? -5.596 86.526 3.294 1.00 26.13 253 PHE A O 1
ATOM 1645 N N . GLN A 1 254 ? -4.732 86.467 1.217 1.00 25.65 254 GLN A N 1
ATOM 1646 C CA . GLN A 1 254 ? -5.998 86.920 0.624 1.00 26.81 254 GLN A CA 1
ATOM 1647 C C . GLN A 1 254 ? -7.090 85.862 0.834 1.00 26.26 254 GLN A C 1
ATOM 1648 O O . GLN A 1 254 ? -8.242 86.196 1.114 1.00 26.54 254 GLN A O 1
ATOM 1654 N N . LEU A 1 255 ? -6.706 84.606 0.655 1.00 24.41 255 LEU A N 1
ATOM 1655 C CA . LEU A 1 255 ? -7.705 83.497 0.907 1.00 26.48 255 LEU A CA 1
ATOM 1656 C C . LEU A 1 255 ? -8.231 83.522 2.333 1.00 26.45 255 LEU A C 1
ATOM 1657 O O . LEU A 1 255 ? -9.439 83.363 2.551 1.00 26.53 255 LEU A O 1
ATOM 1662 N N . ARG A 1 256 ? -7.337 83.736 3.302 1.00 26.50 256 ARG A N 1
ATOM 1663 C CA . ARG A 1 256 ? -7.766 83.867 4.710 1.00 27.04 256 ARG A CA 1
ATOM 1664 C C . ARG A 1 256 ? -8.699 85.063 4.866 1.00 27.24 256 ARG A C 1
ATOM 1665 O O . ARG A 1 256 ? -9.714 84.989 5.583 1.00 26.28 256 ARG A O 1
ATOM 1673 N N . ASP A 1 257 ? -8.331 86.176 4.232 1.00 28.48 257 ASP A N 1
ATOM 1674 C CA . ASP A 1 257 ? -9.147 87.386 4.289 1.00 31.23 257 ASP A CA 1
ATOM 1675 C C . ASP A 1 257 ? -10.559 87.167 3.669 1.00 28.99 257 ASP A C 1
ATOM 1676 O O . ASP A 1 257 ? -11.560 87.684 4.195 1.00 27.94 257 ASP A O 1
ATOM 1681 N N . ASP A 1 258 ? -10.616 86.391 2.578 1.00 28.43 258 ASP A N 1
ATOM 1682 C CA . ASP A 1 258 ? -11.898 86.021 1.978 1.00 28.30 258 ASP A CA 1
ATOM 1683 C C . ASP A 1 258 ? -12.741 85.188 2.965 1.00 28.20 258 ASP A C 1
ATOM 1684 O O . ASP A 1 258 ? -13.924 85.448 3.109 1.00 28.51 258 ASP A O 1
ATOM 1689 N N . LEU A 1 259 ? -12.129 84.228 3.663 1.00 28.10 259 LEU A N 1
ATOM 1690 C CA . LEU A 1 259 ? -12.898 83.419 4.620 1.00 28.74 259 LEU A CA 1
ATOM 1691 C C . LEU A 1 259 ? -13.397 84.288 5.761 1.00 29.07 259 LEU A C 1
ATOM 1692 O O . LEU A 1 259 ? -14.579 84.204 6.140 1.00 28.54 259 LEU A O 1
ATOM 1697 N N . LEU A 1 260 ? -12.530 85.179 6.269 1.00 28.87 260 LEU A N 1
ATOM 1698 C CA . LEU A 1 260 ? -12.954 86.109 7.323 1.00 30.13 260 LEU A CA 1
ATOM 1699 C C . LEU A 1 260 ? -14.075 87.045 6.869 1.00 29.28 260 LEU A C 1
ATOM 1700 O O . LEU A 1 260 ? -14.941 87.385 7.668 1.00 29.09 260 LEU A O 1
ATOM 1705 N N . GLY A 1 261 ? -14.059 87.459 5.604 1.00 29.98 261 GLY A N 1
ATOM 1706 C CA . GLY A 1 261 ? -15.082 88.395 5.080 1.00 29.17 261 GLY A CA 1
ATOM 1707 C C . GLY A 1 261 ? -16.470 87.756 4.984 1.00 29.49 261 GLY A C 1
ATOM 1708 O O . GLY A 1 261 ? -17.482 88.450 4.830 1.00 29.82 261 GLY A O 1
ATOM 1709 N N . VAL A 1 262 ? -16.521 86.433 5.109 1.00 28.29 262 VAL A N 1
ATOM 1710 C CA . VAL A 1 262 ? -17.801 85.723 5.118 1.00 29.11 262 VAL A CA 1
ATOM 1711 C C . VAL A 1 262 ? -18.076 85.141 6.519 1.00 28.45 262 VAL A C 1
ATOM 1712 O O . VAL A 1 262 ? -19.172 85.316 7.096 1.00 29.32 262 VAL A O 1
ATOM 1716 N N . PHE A 1 263 ? -17.079 84.459 7.088 1.00 26.94 263 PHE A N 1
ATOM 1717 C CA . PHE A 1 263 ? -17.308 83.685 8.301 1.00 26.69 263 PHE A CA 1
ATOM 1718 C C . PHE A 1 263 ? -16.747 84.323 9.564 1.00 27.70 263 PHE A C 1
ATOM 1719 O O . PHE A 1 263 ? -16.896 83.780 10.647 1.00 26.75 263 PHE A O 1
ATOM 1727 N N . GLY A 1 264 ? -16.090 85.476 9.434 1.00 29.66 264 GLY A N 1
ATOM 1728 C CA . GLY A 1 264 ? -15.474 86.046 10.626 1.00 30.15 264 GLY A CA 1
ATOM 1729 C C . GLY A 1 264 ? -16.360 87.005 11.383 1.00 32.00 264 GLY A C 1
ATOM 1730 O O . GLY A 1 264 ? -17.189 87.712 10.794 1.00 32.63 264 GLY A O 1
ATOM 1731 N N . ASP A 1 265 ? -16.137 87.056 12.688 1.00 35.61 265 ASP A N 1
ATOM 1732 C CA . ASP A 1 265 ? -16.804 87.999 13.605 1.00 39.81 265 ASP A CA 1
ATOM 1733 C C . ASP A 1 265 ? -16.344 89.439 13.356 1.00 41.44 265 ASP A C 1
ATOM 1734 O O . ASP A 1 265 ? -15.163 89.656 13.069 1.00 41.68 265 ASP A O 1
ATOM 1739 N N . PRO A 1 266 ? -17.274 90.421 13.448 1.00 43.10 266 PRO A N 1
ATOM 1740 C CA . PRO A 1 266 ? -16.910 91.846 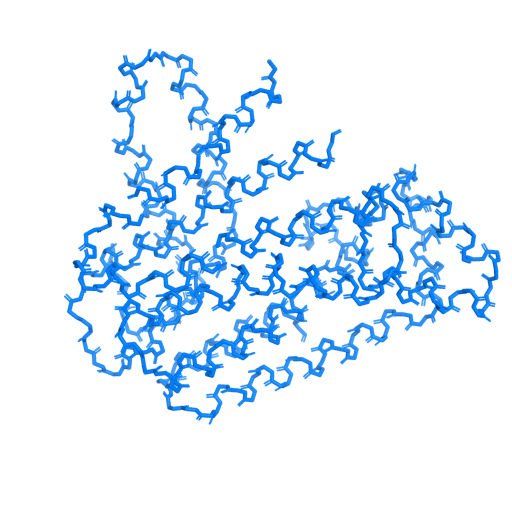13.266 1.00 44.66 266 PRO A CA 1
ATOM 1741 C C . PRO A 1 266 ? -15.779 92.311 14.196 1.00 46.24 266 PRO A C 1
ATOM 1742 O O . PRO A 1 266 ? -14.988 93.173 13.820 1.00 45.84 266 PRO A O 1
ATOM 1746 N N . ALA A 1 267 ? -15.709 91.735 15.393 1.00 48.51 267 ALA A N 1
ATOM 1747 C CA . ALA A 1 267 ? -14.602 91.988 16.320 1.00 50.90 267 ALA A CA 1
ATOM 1748 C C . ALA A 1 267 ? -13.210 91.699 15.717 1.00 53.26 267 ALA A C 1
ATOM 1749 O O . ALA A 1 267 ? -12.217 92.323 16.105 1.00 54.43 267 ALA A O 1
ATOM 1751 N N . ILE A 1 268 ? -13.142 90.763 14.773 1.00 53.17 268 ILE A N 1
ATOM 1752 C CA . ILE A 1 268 ? -11.890 90.388 14.130 1.00 53.00 268 ILE A CA 1
ATOM 1753 C C . ILE A 1 268 ? -11.694 91.212 12.853 1.00 53.24 268 ILE A C 1
ATOM 1754 O O . ILE A 1 268 ? -10.595 91.684 12.587 1.00 53.93 268 ILE A O 1
ATOM 1759 N N . THR A 1 269 ? -12.757 91.392 12.074 1.00 52.56 269 THR A N 1
ATOM 1760 C CA . THR A 1 269 ? -12.649 91.999 10.745 1.00 52.48 269 THR A CA 1
ATOM 1761 C C . THR A 1 269 ? -12.845 93.523 10.726 1.00 52.93 269 THR A C 1
ATOM 1762 O O . THR A 1 269 ? -12.438 94.187 9.771 1.00 52.81 269 THR A O 1
ATOM 1766 N N . GLY A 1 270 ? -13.518 94.052 11.746 1.00 53.28 270 GLY A N 1
ATOM 1767 C CA . GLY A 1 270 ? -13.887 95.473 11.782 1.00 53.90 270 GLY A CA 1
ATOM 1768 C C . GLY A 1 270 ? -14.917 95.896 10.747 1.00 53.82 270 GLY A C 1
ATOM 1769 O O . GLY A 1 270 ? -15.068 97.088 10.475 1.00 54.28 270 GLY A O 1
ATOM 1770 N N . LYS A 1 271 ? -15.609 94.926 10.150 1.00 52.38 271 LYS A N 1
ATOM 1771 C CA . LYS A 1 271 ? -16.742 95.200 9.266 1.00 51.03 271 LYS A CA 1
ATOM 1772 C C . LYS A 1 271 ? -17.929 94.345 9.727 1.00 48.24 271 LYS A C 1
ATOM 1773 O O . LYS A 1 271 ? -17.751 93.383 10.479 1.00 47.37 271 LYS A O 1
ATOM 1779 N N . PRO A 1 272 ? -19.150 94.693 9.283 1.00 46.97 272 PRO A N 1
ATOM 1780 C CA . PRO A 1 272 ? -20.288 93.843 9.618 1.00 45.02 272 PRO A CA 1
ATOM 1781 C C . PRO A 1 272 ? -20.085 92.406 9.088 1.00 42.90 272 PRO A C 1
ATOM 1782 O O . PRO A 1 272 ? -19.400 92.202 8.073 1.00 42.79 272 PRO A O 1
ATOM 1786 N N . ALA A 1 273 ? -20.654 91.432 9.795 1.00 41.22 273 ALA A N 1
ATOM 1787 C CA . ALA A 1 273 ? -20.583 90.020 9.396 1.00 39.26 273 ALA A CA 1
ATOM 1788 C C . ALA A 1 273 ? -21.007 89.873 7.930 1.00 37.92 273 ALA A C 1
ATOM 1789 O O . ALA A 1 273 ? -22.021 90.447 7.514 1.00 37.13 273 ALA A O 1
ATOM 1791 N N . GLY A 1 274 ? -20.203 89.159 7.140 1.00 37.09 274 GLY A N 1
ATOM 1792 C CA . GLY A 1 274 ? -20.561 88.807 5.765 1.00 37.19 274 GLY A CA 1
ATOM 1793 C C . GLY A 1 274 ? -20.541 89.945 4.779 1.00 38.51 274 GLY A C 1
ATOM 1794 O O . GLY A 1 274 ? -21.118 89.858 3.692 1.00 37.18 274 GLY A O 1
ATOM 1795 N N . ASP A 1 275 ? -19.853 91.020 5.157 1.00 40.51 275 ASP A N 1
ATOM 1796 C CA . ASP A 1 275 ? -19.683 92.183 4.302 1.00 40.80 275 ASP A CA 1
ATOM 1797 C C . ASP A 1 275 ? -19.324 91.836 2.870 1.00 38.25 275 ASP A C 1
ATOM 1798 O O . ASP A 1 275 ? -19.798 92.478 1.935 1.00 37.05 275 ASP A O 1
ATOM 1803 N N . ASP A 1 276 ? -18.481 90.813 2.697 1.00 37.50 276 ASP A N 1
ATOM 1804 C CA . ASP A 1 276 ? -18.060 90.389 1.353 1.00 36.80 276 ASP A CA 1
ATOM 1805 C C . ASP A 1 276 ? -19.217 89.846 0.520 1.00 37.22 276 ASP A C 1
ATOM 1806 O O . ASP A 1 276 ? -19.156 89.893 -0.709 1.00 38.00 276 ASP A O 1
ATOM 1811 N N . ILE A 1 277 ? -20.240 89.313 1.186 1.00 36.74 277 ILE A N 1
ATOM 1812 C CA . ILE A 1 277 ? -21.457 88.857 0.484 1.00 37.55 277 ILE A CA 1
ATOM 1813 C C . ILE A 1 277 ? -22.251 90.087 0.004 1.00 39.69 277 ILE A C 1
ATOM 1814 O O . ILE A 1 277 ? -22.576 90.203 -1.185 1.00 38.36 277 ILE A O 1
ATOM 1819 N N . ARG A 1 278 ? -22.526 90.997 0.950 1.00 42.68 278 ARG A N 1
ATOM 1820 C CA . ARG A 1 278 ? -23.222 92.260 0.685 1.00 45.48 278 ARG A CA 1
ATOM 1821 C C . ARG A 1 278 ? -22.575 93.081 -0.417 1.00 45.85 278 ARG A C 1
ATOM 1822 O O . ARG A 1 278 ? -23.282 93.704 -1.193 1.00 46.28 278 ARG A O 1
ATOM 1830 N N . GLU A 1 279 ? -21.242 93.052 -0.492 1.00 46.25 279 GLU A N 1
ATOM 1831 C CA . GLU A 1 279 ? -20.474 93.841 -1.452 1.00 46.61 279 GLU A CA 1
ATOM 1832 C C . GLU A 1 279 ? -20.294 93.114 -2.793 1.00 45.07 279 GLU A C 1
ATOM 1833 O O . GLU A 1 279 ? -19.824 93.706 -3.756 1.00 45.61 279 GLU A O 1
ATOM 1839 N N . GLY A 1 280 ? -20.640 91.829 -2.861 1.00 43.01 280 GLY A N 1
ATOM 1840 C CA . GLY A 1 280 ? -20.442 91.053 -4.098 1.00 41.02 280 GLY A CA 1
ATOM 1841 C C . GLY A 1 280 ? -19.011 90.779 -4.544 1.00 39.89 280 GLY A C 1
ATOM 1842 O O . GLY A 1 280 ? -18.735 90.729 -5.753 1.00 39.93 280 GLY A O 1
ATOM 1843 N N . LYS A 1 281 ? -18.089 90.582 -3.593 1.00 38.18 281 LYS A N 1
ATOM 1844 C CA . LYS A 1 281 ? -16.679 90.276 -3.951 1.00 38.78 281 LYS A CA 1
ATOM 1845 C C . LYS A 1 281 ? -16.589 88.985 -4.758 1.00 37.03 281 LYS A C 1
ATOM 1846 O O . LYS A 1 281 ? -17.204 87.972 -4.385 1.00 37.08 281 LYS A O 1
ATOM 1852 N N . ARG A 1 282 ? -15.795 88.991 -5.817 1.00 34.40 282 ARG A N 1
ATOM 1853 C CA . ARG A 1 282 ? -15.613 87.792 -6.631 1.00 34.28 282 ARG A CA 1
ATOM 1854 C C . ARG A 1 282 ? -14.405 86.946 -6.197 1.00 34.04 282 ARG A C 1
ATOM 1855 O O . ARG A 1 282 ? -13.346 86.943 -6.841 1.00 34.37 282 ARG A O 1
ATOM 1863 N N . THR A 1 283 ? -14.604 86.205 -5.111 1.00 31.56 283 THR A N 1
ATOM 1864 C CA . THR A 1 283 ? -13.537 85.467 -4.475 1.00 30.39 283 THR A CA 1
ATOM 1865 C C . THR A 1 283 ? -13.344 84.068 -5.060 1.00 29.27 283 THR A C 1
ATOM 1866 O O . THR A 1 283 ? -14.226 83.515 -5.778 1.00 28.36 283 THR A O 1
ATOM 1870 N N . VAL A 1 284 ? -12.205 83.468 -4.739 1.00 27.67 284 VAL A N 1
ATOM 1871 C CA . VAL A 1 284 ? -12.007 82.051 -5.003 1.00 28.15 284 VAL A CA 1
ATOM 1872 C C . VAL A 1 284 ? -13.053 81.205 -4.239 1.00 28.28 284 VAL A C 1
ATOM 1873 O O . VAL A 1 284 ? -13.583 80.238 -4.802 1.00 28.21 284 VAL A O 1
ATOM 1877 N N . LEU A 1 285 ? -13.336 81.577 -2.987 1.00 27.23 285 LEU A N 1
ATOM 1878 C CA . LEU A 1 285 ? -14.403 80.923 -2.192 1.00 26.38 285 LEU A CA 1
ATOM 1879 C C . LEU A 1 285 ? -15.739 80.905 -2.971 1.00 27.61 285 LEU A C 1
ATOM 1880 O O . LEU A 1 285 ? -16.383 79.836 -3.137 1.00 25.82 285 LEU A O 1
ATOM 1885 N N . LEU A 1 286 ? -16.169 82.084 -3.427 1.00 27.73 286 LEU A N 1
ATOM 1886 C CA . LEU A 1 286 ? -17.430 82.179 -4.173 1.00 28.81 286 LEU A CA 1
ATOM 1887 C C . LEU A 1 286 ? -17.414 81.389 -5.482 1.00 28.21 286 LEU A C 1
ATOM 1888 O O . LEU A 1 286 ? -18.401 80.711 -5.804 1.00 27.88 286 LEU A O 1
ATOM 1893 N N . ALA A 1 287 ? -16.314 81.445 -6.231 1.00 27.96 287 ALA A N 1
ATOM 1894 C CA . ALA A 1 287 ? -16.239 80.718 -7.498 1.00 28.12 287 ALA A CA 1
ATOM 1895 C C . ALA A 1 287 ? -16.343 79.203 -7.288 1.00 28.48 287 ALA A C 1
ATOM 1896 O O . ALA A 1 287 ? -17.095 78.510 -8.000 1.00 28.33 287 ALA A O 1
ATOM 1898 N N . LEU A 1 288 ? -15.594 78.697 -6.314 1.00 27.85 288 LEU A N 1
ATOM 1899 C CA . LEU A 1 288 ? -15.653 77.301 -5.941 1.00 28.12 288 LEU A CA 1
ATOM 1900 C C . LEU A 1 288 ? -17.032 76.920 -5.363 1.00 27.90 288 LEU A C 1
ATOM 1901 O O . LEU A 1 288 ? -17.529 75.818 -5.659 1.00 27.85 288 LEU A O 1
ATOM 1906 N N . ALA A 1 289 ? -17.669 77.810 -4.587 1.00 27.22 289 ALA A N 1
ATOM 1907 C CA . ALA A 1 289 ? -19.014 77.506 -4.061 1.00 28.15 289 ALA A CA 1
ATOM 1908 C C . ALA A 1 289 ? -20.034 77.321 -5.190 1.00 29.18 289 ALA A C 1
ATOM 1909 O O . ALA A 1 289 ? -20.918 76.458 -5.092 1.00 27.74 289 ALA A O 1
ATOM 1911 N N . LEU A 1 290 ? -19.910 78.129 -6.244 1.00 29.35 290 LEU A N 1
ATOM 1912 C CA . LEU A 1 290 ? -20.851 78.058 -7.364 1.00 29.60 290 LEU A CA 1
ATOM 1913 C C . LEU A 1 290 ? -20.564 76.847 -8.220 1.00 29.76 290 LEU A C 1
ATOM 1914 O O . LEU A 1 290 ? -21.486 76.122 -8.593 1.00 29.18 290 LEU A O 1
ATOM 1919 N N . GLN A 1 291 ? -19.286 76.592 -8.484 1.00 29.47 291 GLN A N 1
ATOM 1920 C CA . GLN A 1 291 ? -18.857 75.363 -9.177 1.00 31.15 291 GLN A CA 1
ATOM 1921 C C . GLN A 1 291 ? -19.497 74.116 -8.533 1.00 30.42 291 GLN A C 1
ATOM 1922 O O . GLN A 1 291 ? -20.083 73.243 -9.198 1.00 29.73 291 GLN A O 1
ATOM 1928 N N . ARG A 1 292 ? -19.379 74.036 -7.216 1.00 28.45 292 ARG A N 1
ATOM 1929 C CA . ARG A 1 292 ? -19.904 72.896 -6.482 1.00 28.74 292 ARG A CA 1
ATOM 1930 C C . ARG A 1 292 ? -21.421 72.877 -6.380 1.00 27.65 292 ARG A C 1
ATOM 1931 O O . ARG A 1 292 ? -22.041 71.822 -6.557 1.00 28.33 292 ARG A O 1
ATOM 1939 N N . ALA A 1 293 ? -22.037 74.024 -6.100 1.00 26.85 293 ALA A N 1
ATOM 1940 C CA . ALA A 1 293 ? -23.489 74.082 -5.880 1.00 27.51 293 ALA A CA 1
ATOM 1941 C C . ALA A 1 293 ? -24.254 73.715 -7.144 1.00 28.56 293 ALA A C 1
ATOM 1942 O O . ALA A 1 293 ? -25.343 73.092 -7.067 1.00 27.86 293 ALA A O 1
ATOM 1944 N N . ASP A 1 294 ? -23.700 74.123 -8.292 1.00 29.22 294 ASP A N 1
ATOM 1945 C CA . ASP A 1 294 ? -24.265 73.739 -9.599 1.00 30.40 294 ASP A CA 1
ATOM 1946 C C . ASP A 1 294 ? -24.398 72.225 -9.721 1.00 31.64 294 ASP A C 1
ATOM 1947 O O . ASP A 1 294 ? -25.322 71.751 -10.376 1.00 32.30 294 ASP A O 1
ATOM 1952 N N . LYS A 1 295 ? -23.487 71.481 -9.082 1.00 31.55 295 LYS A N 1
ATOM 1953 C CA . LYS A 1 295 ? -23.517 70.001 -9.052 1.00 33.05 295 LYS A CA 1
ATOM 1954 C C . LYS A 1 295 ? -24.365 69.403 -7.898 1.00 31.96 295 LYS A C 1
ATOM 1955 O O . LYS A 1 295 ? -24.816 68.261 -7.970 1.00 31.90 295 LYS A O 1
ATOM 1961 N N . GLN A 1 296 ? -24.590 70.177 -6.848 1.00 30.81 296 GLN A N 1
ATOM 1962 C CA . GLN A 1 296 ? -25.269 69.675 -5.641 1.00 30.11 296 GLN A CA 1
ATOM 1963 C C . GLN A 1 296 ? -26.720 70.129 -5.429 1.00 30.80 296 GLN A C 1
ATOM 1964 O O . GLN A 1 296 ? -27.546 69.372 -4.937 1.00 31.00 296 GLN A O 1
ATOM 1970 N N . SER A 1 297 ? -27.017 71.385 -5.722 1.00 31.34 297 SER A N 1
ATOM 1971 C CA . SER A 1 297 ? -28.328 71.939 -5.456 1.00 31.67 297 SER A CA 1
ATOM 1972 C C . SER A 1 297 ? -28.541 73.166 -6.317 1.00 33.18 297 SER A C 1
ATOM 1973 O O . SER A 1 297 ? -28.117 74.262 -5.950 1.00 33.08 297 SER A O 1
ATOM 1976 N N . PRO A 1 298 ? -29.190 72.984 -7.476 1.00 35.21 298 PRO A N 1
ATOM 1977 C CA . PRO A 1 298 ? -29.543 74.101 -8.349 1.00 35.42 298 PRO A CA 1
ATOM 1978 C C . PRO A 1 298 ? -30.265 75.245 -7.612 1.00 35.30 298 PRO A C 1
ATOM 1979 O O . PRO A 1 298 ? -29.974 76.415 -7.889 1.00 36.19 298 PRO A O 1
ATOM 1983 N N . GLU A 1 299 ? -31.186 74.904 -6.706 1.00 34.58 299 GLU A N 1
ATOM 1984 C CA . GLU A 1 299 ? -31.901 75.870 -5.853 1.00 34.55 299 GLU A CA 1
ATOM 1985 C C . GLU A 1 299 ? -30.886 76.700 -5.040 1.00 31.91 299 GLU A C 1
ATOM 1986 O O . GLU A 1 299 ? -30.923 77.941 -5.041 1.00 31.64 299 GLU A O 1
ATOM 1992 N N . ALA A 1 300 ? -29.968 76.007 -4.371 1.00 30.22 300 ALA A N 1
ATOM 1993 C CA . ALA A 1 300 ? -28.868 76.672 -3.644 1.00 30.01 300 ALA A CA 1
ATOM 1994 C C . ALA A 1 300 ? -27.963 77.525 -4.563 1.00 30.33 300 ALA A C 1
ATOM 1995 O O . ALA A 1 300 ? -27.635 78.686 -4.235 1.00 31.01 300 ALA A O 1
ATOM 1997 N N . ALA A 1 301 ? -27.550 76.978 -5.708 1.00 30.37 301 ALA A N 1
ATOM 1998 C CA . ALA A 1 301 ? -26.693 77.772 -6.635 1.00 31.20 301 ALA A CA 1
ATOM 1999 C C . ALA A 1 301 ? -27.424 79.036 -7.069 1.00 32.21 301 ALA A C 1
ATOM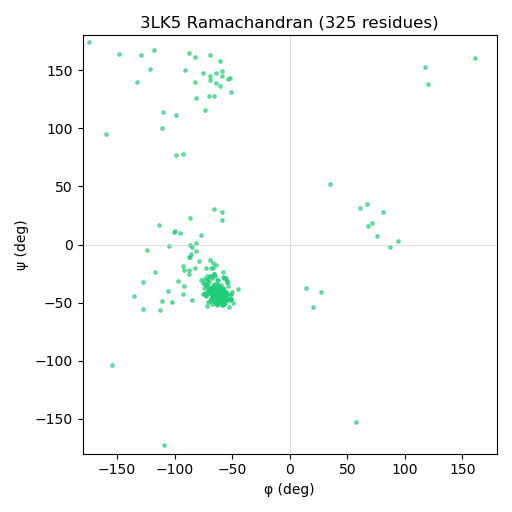 2000 O O . ALA A 1 301 ? -26.837 80.117 -7.113 1.00 31.90 301 ALA A O 1
ATOM 2002 N N . THR A 1 302 ? -28.720 78.893 -7.363 1.00 33.10 302 THR A N 1
ATOM 2003 C CA . THR A 1 302 ? -29.567 80.013 -7.780 1.00 33.33 302 THR A CA 1
ATOM 2004 C C . THR A 1 302 ? -29.673 81.098 -6.707 1.00 33.16 302 THR A C 1
ATOM 2005 O O . THR A 1 302 ? -29.479 82.302 -7.002 1.00 33.61 302 THR A O 1
ATOM 2009 N N . ALA A 1 303 ? -29.955 80.668 -5.473 1.00 32.68 303 ALA A N 1
ATOM 2010 C CA . ALA A 1 303 ? -30.010 81.545 -4.290 1.00 32.06 303 ALA A CA 1
ATOM 2011 C C . ALA A 1 303 ? -28.699 82.306 -4.040 1.00 31.24 303 ALA A C 1
ATOM 2012 O O . ALA A 1 303 ? -28.729 83.516 -3.780 1.00 32.64 303 ALA A O 1
ATOM 2014 N N . ILE A 1 304 ? -27.555 81.634 -4.168 1.00 30.28 304 ILE A N 1
ATOM 2015 C CA . ILE A 1 304 ? -26.237 82.336 -4.096 1.00 30.47 304 ILE A CA 1
ATOM 2016 C C . ILE A 1 304 ? -26.057 83.375 -5.224 1.00 33.10 304 ILE A C 1
ATOM 2017 O O . ILE A 1 304 ? -25.710 84.547 -4.981 1.00 33.32 304 ILE A O 1
ATOM 2022 N N . ARG A 1 305 ? -26.290 82.946 -6.459 1.00 35.09 305 ARG A N 1
ATOM 2023 C CA . ARG A 1 305 ? -26.229 83.864 -7.612 1.00 36.78 305 ARG A CA 1
ATOM 2024 C C . ARG A 1 305 ? -27.134 85.080 -7.485 1.00 38.93 305 ARG A C 1
ATOM 2025 O O . ARG A 1 305 ? -26.710 86.201 -7.786 1.00 40.59 305 ARG A O 1
ATOM 2033 N N . ALA A 1 306 ? -28.360 84.860 -7.032 1.00 39.98 306 ALA A N 1
ATOM 2034 C CA . ALA A 1 306 ? -29.350 85.927 -6.934 1.00 40.99 306 ALA A CA 1
ATOM 2035 C C . ALA A 1 306 ? -29.010 86.877 -5.807 1.00 42.28 306 ALA A C 1
ATOM 2036 O O . ALA A 1 306 ? -29.327 88.062 -5.877 1.00 43.48 306 ALA A O 1
ATOM 2038 N N . GLY A 1 307 ? -28.349 86.360 -4.778 1.00 41.82 307 GLY A N 1
ATOM 2039 C CA . GLY A 1 307 ? -28.148 87.102 -3.548 1.00 42.06 307 GLY A CA 1
ATOM 2040 C C . GLY A 1 307 ? -26.867 87.920 -3.438 1.00 42.20 307 GLY A C 1
ATOM 2041 O O . GLY A 1 307 ? -26.884 88.983 -2.835 1.00 42.66 307 GLY A O 1
ATOM 2042 N N . VAL A 1 308 ? -25.762 87.435 -3.996 1.00 42.23 308 VAL A N 1
ATOM 2043 C CA . VAL A 1 308 ? -24.457 88.100 -3.788 1.00 43.02 308 VAL A CA 1
ATOM 2044 C C . VAL A 1 308 ? -24.393 89.490 -4.400 1.00 44.25 308 VAL A C 1
ATOM 2045 O O . VAL A 1 308 ? -24.705 89.678 -5.582 1.00 44.39 308 VAL A O 1
ATOM 2049 N N . GLY A 1 309 ? -23.995 90.454 -3.570 1.00 45.42 309 GLY A N 1
ATOM 2050 C CA . GLY A 1 309 ? -23.856 91.853 -3.988 1.00 46.76 309 GLY A CA 1
ATOM 2051 C C . GLY A 1 309 ? -25.195 92.545 -4.126 1.00 48.39 309 GLY A C 1
ATOM 2052 O O . GLY A 1 309 ? -25.260 93.679 -4.598 1.00 48.79 309 GLY A O 1
ATOM 2053 N N . LYS A 1 310 ? -26.262 91.857 -3.715 1.00 49.31 310 LYS A N 1
ATOM 2054 C CA . LYS A 1 310 ? -27.630 92.372 -3.852 1.00 50.65 310 LYS A CA 1
ATOM 2055 C C . LYS A 1 310 ? -28.410 92.355 -2.539 1.00 50.87 310 LYS A C 1
ATOM 2056 O O . LYS A 1 310 ? -29.262 93.204 -2.320 1.00 51.65 310 LYS A O 1
ATOM 2062 N N . VAL A 1 311 ? -28.134 91.391 -1.670 1.00 50.25 311 VAL A N 1
ATOM 2063 C CA . VAL A 1 311 ? -28.793 91.346 -0.366 1.00 49.93 311 VAL A CA 1
ATOM 2064 C C . VAL A 1 311 ? -28.125 92.281 0.648 1.00 49.73 311 VAL A C 1
ATOM 2065 O O . VAL A 1 311 ? -26.971 92.686 0.475 1.00 49.49 311 VAL A O 1
ATOM 2069 N N . THR A 1 312 ? -28.864 92.592 1.714 1.00 49.50 312 THR A N 1
ATOM 2070 C CA . THR A 1 312 ? -28.485 93.613 2.690 1.00 48.60 312 THR A CA 1
ATOM 2071 C C . THR A 1 312 ? -28.683 93.149 4.141 1.00 47.12 312 THR A C 1
ATOM 2072 O O . THR A 1 312 ? -27.814 93.359 4.991 1.00 46.39 312 THR A O 1
ATOM 2076 N N . SER A 1 313 ? -29.823 92.517 4.420 1.00 46.29 313 SER A N 1
ATOM 2077 C CA . SER A 1 313 ? -30.165 92.148 5.789 1.00 45.82 313 SER A CA 1
ATOM 2078 C C . SER A 1 313 ? -29.248 91.035 6.328 1.00 45.20 313 SER A C 1
ATOM 2079 O O . SER A 1 313 ? -28.842 90.149 5.571 1.00 44.70 313 SER A O 1
ATOM 2082 N N . PRO A 1 314 ? -28.925 91.084 7.639 1.00 44.84 314 PRO A N 1
ATOM 2083 C CA . PRO A 1 314 ? -28.116 90.031 8.257 1.00 43.85 314 PRO A CA 1
ATOM 2084 C C . PRO A 1 314 ? -28.683 88.635 7.968 1.00 42.00 314 PRO A C 1
ATOM 2085 O O . PRO A 1 314 ? -27.925 87.730 7.638 1.00 41.21 314 PRO A O 1
ATOM 2089 N N . GLU A 1 315 ? -30.005 88.493 8.071 1.00 40.88 315 GLU A N 1
ATOM 2090 C CA . GLU A 1 315 ? -30.710 87.233 7.826 1.00 39.73 315 GLU A CA 1
ATOM 2091 C C . GLU A 1 315 ? -30.479 86.687 6.399 1.00 37.23 315 GLU A C 1
ATOM 2092 O O . GLU A 1 315 ? -30.088 85.522 6.231 1.00 37.22 315 GLU A O 1
ATOM 2098 N N . ASP A 1 316 ? -30.700 87.526 5.388 1.00 35.61 316 ASP A N 1
ATOM 2099 C CA . ASP A 1 316 ? -30.415 87.189 3.978 1.00 34.87 316 ASP A CA 1
ATOM 2100 C C . ASP A 1 316 ? -28.935 86.851 3.736 1.00 33.53 316 ASP A C 1
ATOM 2101 O O . ASP A 1 316 ? -28.604 85.930 2.988 1.00 32.87 316 ASP A O 1
ATOM 2106 N N . ILE A 1 317 ? -28.047 87.635 4.337 1.00 33.44 317 ILE A N 1
ATOM 2107 C CA . ILE A 1 317 ? -26.606 87.381 4.218 1.00 32.84 317 ILE A CA 1
ATOM 2108 C C . ILE A 1 317 ? -26.239 85.994 4.785 1.00 31.26 317 ILE A C 1
ATOM 2109 O O . ILE A 1 317 ? -25.460 85.227 4.171 1.00 30.19 317 ILE A O 1
ATOM 2114 N N . ALA A 1 318 ? -26.804 85.686 5.952 1.00 30.86 318 ALA A N 1
ATOM 2115 C CA . ALA A 1 318 ? -26.527 84.432 6.644 1.00 30.50 318 ALA A CA 1
ATOM 2116 C C . ALA A 1 318 ? -27.003 83.215 5.831 1.00 30.19 318 ALA A C 1
ATOM 2117 O O . ALA A 1 318 ? -26.326 82.171 5.775 1.00 29.42 318 ALA A O 1
ATOM 2119 N N . VAL A 1 319 ? -28.178 83.347 5.217 1.00 29.68 319 VAL A N 1
ATOM 2120 C CA . VAL A 1 319 ? -28.759 82.263 4.419 1.00 28.44 319 VAL A CA 1
ATOM 2121 C C . VAL A 1 319 ? -27.854 81.952 3.214 1.00 26.76 319 VAL A C 1
ATOM 2122 O O . VAL A 1 319 ? -27.587 80.787 2.930 1.00 26.54 319 VAL A O 1
ATOM 2126 N N . ILE A 1 320 ? -27.354 82.983 2.537 1.00 26.35 320 ILE A N 1
ATOM 2127 C CA . ILE A 1 320 ? -26.421 82.778 1.419 1.00 26.89 320 ILE A CA 1
ATOM 2128 C C . ILE A 1 320 ? -25.130 82.123 1.958 1.00 25.42 320 ILE A C 1
ATOM 2129 O O . ILE A 1 320 ? -24.551 81.215 1.339 1.00 24.07 320 ILE A O 1
ATOM 2134 N N . THR A 1 321 ? -24.685 82.628 3.103 1.00 24.89 321 THR A N 1
ATOM 2135 C CA . THR A 1 321 ? -23.457 82.135 3.720 1.00 25.79 321 THR A CA 1
ATOM 2136 C C . THR A 1 321 ? -23.550 80.638 4.047 1.00 25.62 321 THR A C 1
ATOM 2137 O O . THR A 1 321 ? -22.609 79.871 3.767 1.00 25.44 321 THR A O 1
ATOM 2141 N N . GLU A 1 322 ? -24.679 80.227 4.624 1.00 26.54 322 GLU A N 1
ATOM 2142 C CA . GLU A 1 322 ? -24.896 78.795 4.929 1.00 27.08 322 GLU A CA 1
ATOM 2143 C C . GLU A 1 322 ? -24.965 77.950 3.645 1.00 26.35 322 GLU A C 1
ATOM 2144 O O . GLU A 1 322 ? -24.476 76.820 3.632 1.00 25.93 322 GLU A O 1
ATOM 2150 N N . HIS A 1 323 ? -25.554 78.493 2.572 1.00 26.54 323 HIS A N 1
ATOM 2151 C CA . HIS A 1 323 ? -25.558 77.784 1.280 1.00 26.16 323 HIS A CA 1
ATOM 2152 C C . HIS A 1 323 ? -24.106 77.586 0.814 1.00 25.17 323 HIS A C 1
ATOM 2153 O O . HIS A 1 323 ? -23.743 76.491 0.384 1.00 24.42 323 HIS A O 1
ATOM 2160 N N . ILE A 1 324 ? -23.278 78.632 0.926 1.00 23.96 324 ILE A N 1
ATOM 2161 C CA . ILE A 1 324 ? -21.867 78.523 0.588 1.00 24.69 324 ILE A CA 1
ATOM 2162 C C . ILE A 1 324 ? -21.155 77.449 1.419 1.00 25.04 324 ILE A C 1
ATOM 2163 O O . ILE A 1 324 ? -20.475 76.585 0.865 1.00 26.12 324 ILE A O 1
ATOM 2168 N N . ARG A 1 325 ? -21.324 77.487 2.740 1.00 25.21 325 ARG A N 1
ATOM 2169 C CA . ARG A 1 325 ? -20.727 76.475 3.607 1.00 25.46 325 ARG A CA 1
ATOM 2170 C C . ARG A 1 325 ? -21.128 75.041 3.211 1.00 26.00 325 ARG A C 1
ATOM 2171 O O . ARG A 1 325 ? -20.271 74.131 3.200 1.00 26.43 325 ARG A O 1
ATOM 2179 N N . ALA A 1 326 ? -22.411 74.845 2.893 1.00 24.93 326 ALA A N 1
ATOM 2180 C CA . ALA A 1 326 ? -22.908 73.481 2.595 1.00 25.13 326 ALA A CA 1
ATOM 2181 C C . ALA A 1 326 ? -22.264 72.889 1.340 1.00 26.04 326 ALA A C 1
ATOM 2182 O O . ALA A 1 326 ? -22.301 71.673 1.149 1.00 25.82 326 ALA A O 1
ATOM 2184 N N . THR A 1 327 ? -21.664 73.736 0.492 1.00 26.15 327 THR A N 1
ATOM 2185 C CA . THR A 1 327 ? -21.026 73.264 -0.743 1.00 26.36 327 THR A CA 1
ATOM 2186 C C . THR A 1 327 ? -19.706 72.515 -0.485 1.00 27.25 327 THR A C 1
ATOM 2187 O O . THR A 1 327 ? -19.245 71.746 -1.334 1.00 27.94 327 THR A O 1
ATOM 2191 N N . GLY A 1 328 ? -19.093 72.726 0.681 1.00 26.42 328 GLY A N 1
ATOM 2192 C CA . GLY A 1 328 ? -17.743 72.204 0.906 1.00 26.36 328 GLY A CA 1
ATOM 2193 C C . GLY A 1 328 ? -16.605 73.127 0.441 1.00 26.18 328 GLY A C 1
ATOM 2194 O O . GLY A 1 328 ? -15.415 72.793 0.617 1.00 26.96 328 GLY A O 1
ATOM 2195 N N . ALA A 1 329 ? -16.941 74.273 -0.150 1.00 24.99 329 ALA A N 1
ATOM 2196 C CA . ALA A 1 329 ? -15.920 75.159 -0.696 1.00 24.70 329 ALA A CA 1
ATOM 2197 C C . ALA A 1 329 ? -15.009 75.720 0.402 1.00 25.38 329 ALA A C 1
ATOM 2198 O O . ALA A 1 329 ? -13.827 75.914 0.153 1.00 26.18 329 ALA A O 1
ATOM 2200 N N . GLU A 1 330 ? -15.548 75.977 1.597 1.00 25.97 330 GLU A N 1
ATOM 2201 C CA . GLU A 1 330 ? -14.719 76.526 2.690 1.00 27.08 330 GLU A CA 1
ATOM 2202 C C . GLU A 1 330 ? -13.524 75.606 3.019 1.00 27.54 330 GLU A C 1
ATOM 2203 O O . GLU A 1 330 ? -12.360 76.053 3.112 1.00 27.53 330 GLU A O 1
ATOM 2209 N N . GLU A 1 331 ? -13.779 74.306 3.164 1.00 26.64 331 GLU A N 1
ATOM 2210 C CA . GLU A 1 331 ? -12.683 73.366 3.350 1.00 26.23 331 GLU A CA 1
ATOM 2211 C C . GLU A 1 331 ? -11.696 73.313 2.203 1.00 25.12 331 GLU A C 1
ATOM 2212 O O . GLU A 1 331 ? -10.506 73.143 2.431 1.00 25.54 331 GLU A O 1
ATOM 2218 N N . GLU A 1 332 ? -12.158 73.431 0.958 1.00 24.68 332 GLU A N 1
ATOM 2219 C CA . GLU A 1 332 ? -11.234 73.474 -0.162 1.00 26.97 332 GLU A CA 1
ATOM 2220 C C . GLU A 1 332 ? -10.316 74.726 -0.083 1.00 26.23 332 GLU A C 1
ATOM 2221 O O . GLU A 1 332 ? -9.118 74.657 -0.335 1.00 27.41 332 GLU A O 1
ATOM 2227 N N . VAL A 1 333 ? -10.884 75.855 0.292 1.00 25.47 333 VAL A N 1
ATOM 2228 C CA . VAL A 1 333 ? -10.036 77.053 0.491 1.00 25.60 333 VAL A CA 1
ATOM 2229 C C . VAL A 1 333 ? -9.040 76.884 1.650 1.00 26.85 333 VAL A C 1
ATOM 2230 O O . VAL A 1 333 ? -7.850 77.237 1.513 1.00 28.22 333 VAL A O 1
ATOM 2234 N N . GLU A 1 334 ? -9.502 76.317 2.766 1.00 27.76 334 GLU A N 1
ATOM 2235 C CA A GLU A 1 334 ? -8.630 76.054 3.917 0.50 28.31 334 GLU A CA 1
ATOM 2236 C CA B GLU A 1 334 ? -8.628 76.028 3.908 0.50 28.67 334 GLU A CA 1
ATOM 2237 C C . GLU A 1 334 ? -7.461 75.133 3.529 1.00 28.69 334 GLU A C 1
ATOM 2238 O O . GLU A 1 334 ? -6.328 75.369 3.949 1.00 28.25 334 GLU A O 1
ATOM 2249 N N . GLN A 1 335 ? -7.728 74.101 2.719 1.00 28.75 335 GLN A N 1
ATOM 2250 C CA . GLN A 1 335 ? -6.651 73.235 2.216 1.00 30.61 335 GLN A CA 1
ATOM 2251 C C . GLN A 1 335 ? -5.622 74.003 1.383 1.00 29.17 335 GLN A C 1
ATOM 2252 O O . GLN A 1 335 ? -4.415 73.775 1.503 1.00 28.57 335 GLN A O 1
ATOM 2258 N N . ARG A 1 336 ? -6.095 74.889 0.517 1.00 28.57 336 ARG A N 1
ATOM 2259 C CA . ARG A 1 336 ? -5.179 75.720 -0.289 1.00 28.74 336 ARG A CA 1
ATOM 2260 C C . ARG A 1 336 ? -4.311 76.604 0.615 1.00 27.36 336 ARG A C 1
ATOM 2261 O O . ARG A 1 336 ? -3.107 76.737 0.381 1.00 27.03 336 ARG A O 1
ATOM 2269 N N . ILE A 1 337 ? -4.920 77.178 1.656 1.00 27.23 337 ILE A N 1
ATOM 2270 C CA . ILE A 1 337 ? -4.187 78.059 2.603 1.00 26.86 337 ILE A CA 1
ATOM 2271 C C . ILE A 1 337 ? -3.078 77.241 3.269 1.00 28.29 337 ILE A C 1
ATOM 2272 O O . ILE A 1 337 ? -1.910 77.665 3.366 1.00 28.13 337 ILE A O 1
ATOM 2277 N N . SER A 1 338 ? -3.431 76.031 3.712 1.00 27.69 338 SER A N 1
ATOM 2278 C CA A SER A 1 338 ? -2.465 75.153 4.372 0.50 28.20 338 SER A CA 1
ATOM 2279 C CA B SER A 1 338 ? -2.462 75.160 4.374 0.50 28.25 338 SER A CA 1
ATOM 2280 C C . SER A 1 338 ? -1.279 74.835 3.469 1.00 28.95 338 SER A C 1
ATOM 2281 O O . SER A 1 338 ? -0.112 74.924 3.898 1.00 28.99 338 SER A O 1
ATOM 2286 N N . GLN A 1 339 ? -1.579 74.446 2.229 1.00 30.05 339 GLN A N 1
ATOM 2287 C CA . GLN A 1 339 ? -0.584 74.065 1.231 1.00 31.49 339 GLN A CA 1
ATOM 2288 C C . GLN A 1 339 ? 0.367 75.238 0.950 1.00 29.24 339 GLN A C 1
ATOM 2289 O O . GLN A 1 339 ? 1.604 75.080 0.910 1.00 27.31 339 GLN A O 1
ATOM 2295 N N . LEU A 1 340 ? -0.226 76.396 0.704 1.00 28.05 340 LEU A N 1
ATOM 2296 C CA . LEU A 1 340 ? 0.543 77.614 0.397 1.00 27.52 340 LEU A CA 1
ATOM 2297 C C . LEU A 1 340 ? 1.383 78.107 1.569 1.00 27.25 340 LEU A C 1
ATOM 2298 O O . LEU A 1 340 ? 2.495 78.644 1.368 1.00 26.35 340 LEU A O 1
ATOM 2303 N N . THR A 1 341 ? 0.846 77.954 2.780 1.00 26.53 341 THR A N 1
ATOM 2304 C CA . THR A 1 341 ? 1.596 78.360 3.954 1.00 27.97 341 THR A CA 1
ATOM 2305 C C . THR A 1 341 ? 2.848 77.472 4.097 1.00 28.11 341 THR A C 1
ATOM 2306 O O . THR A 1 341 ? 3.983 77.936 4.263 1.00 25.25 341 THR A O 1
ATOM 2310 N N . GLU A 1 342 ? 2.638 76.168 3.938 1.00 28.16 342 GLU A N 1
ATOM 2311 C CA . GLU A 1 342 ? 3.750 75.242 4.002 1.00 28.71 342 GLU A CA 1
ATOM 2312 C C . GLU A 1 342 ? 4.838 75.509 2.926 1.00 27.26 342 GLU A C 1
ATOM 2313 O O . GLU A 1 342 ? 6.052 75.520 3.242 1.00 26.93 342 GLU A O 1
ATOM 2319 N N . SER A 1 343 ? 4.426 75.720 1.673 1.00 26.35 343 SER A N 1
ATOM 2320 C CA . SER A 1 343 ? 5.391 75.941 0.612 1.00 28.21 343 SER A CA 1
ATOM 2321 C C . SER A 1 343 ? 6.067 77.321 0.734 1.00 28.01 343 SER A C 1
ATOM 2322 O O . SER A 1 343 ? 7.280 77.449 0.510 1.00 27.77 343 SER A O 1
ATOM 2325 N N . GLY A 1 344 ? 5.307 78.338 1.138 1.00 27.63 344 GLY A N 1
ATOM 2326 C CA . GLY A 1 344 ? 5.914 79.682 1.344 1.00 27.66 344 GLY A CA 1
ATOM 2327 C C . GLY A 1 344 ? 6.994 79.641 2.413 1.00 28.54 344 GLY A C 1
ATOM 2328 O O . GLY A 1 344 ? 8.089 80.163 2.216 1.00 28.28 344 GLY A O 1
ATOM 2329 N N . LEU A 1 345 ? 6.706 79.002 3.545 1.00 28.59 345 LEU A N 1
ATOM 2330 C CA . LEU A 1 345 ? 7.707 78.898 4.604 1.00 30.32 345 LEU A CA 1
ATOM 2331 C C . LEU A 1 345 ? 8.958 78.148 4.161 1.00 31.03 345 LEU A C 1
ATOM 2332 O O . LEU A 1 345 ? 10.084 78.550 4.497 1.00 30.26 345 LEU A O 1
ATOM 2337 N N . ALA A 1 346 ? 8.753 77.079 3.377 1.00 31.96 346 ALA A N 1
ATOM 2338 C CA . ALA A 1 346 ? 9.861 76.234 2.898 1.00 32.50 346 ALA A CA 1
ATOM 2339 C C . ALA A 1 346 ? 10.846 77.026 2.063 1.00 32.28 346 ALA A C 1
ATOM 2340 O O . ALA A 1 346 ? 12.054 76.794 2.132 1.00 31.43 346 ALA A O 1
ATOM 2342 N N . HIS A 1 347 ? 10.326 77.977 1.282 1.00 31.89 347 HIS A N 1
ATOM 2343 C CA . HIS A 1 347 ? 11.175 78.887 0.517 1.00 32.62 347 HIS A CA 1
ATOM 2344 C C . HIS A 1 347 ? 12.225 79.649 1.334 1.00 32.86 347 HIS A C 1
ATOM 2345 O O . HIS A 1 347 ? 13.309 79.912 0.829 1.00 33.84 347 HIS A O 1
ATOM 2352 N N . LEU A 1 348 ? 11.935 79.955 2.587 1.00 32.33 348 LEU A N 1
ATOM 2353 C CA . LEU A 1 348 ? 12.918 80.610 3.458 1.00 34.09 348 LEU A CA 1
ATOM 2354 C C . LEU A 1 348 ? 14.147 79.764 3.825 1.00 35.64 348 LEU A C 1
ATOM 2355 O O . LEU A 1 348 ? 15.171 80.311 4.240 1.00 35.73 348 LEU A O 1
ATOM 2360 N N . ASP A 1 349 ? 14.037 78.446 3.689 1.00 36.13 349 ASP A N 1
ATOM 2361 C CA . ASP A 1 349 ? 15.155 77.557 4.018 1.00 38.47 349 ASP A CA 1
ATOM 2362 C C . ASP A 1 349 ? 16.104 77.418 2.853 1.00 38.89 349 ASP A C 1
ATOM 2363 O O . ASP A 1 349 ? 17.120 76.729 2.961 1.00 37.98 349 ASP A O 1
ATOM 2368 N N . ASP A 1 350 ? 15.765 78.059 1.739 1.00 39.71 350 ASP A N 1
ATOM 2369 C CA . ASP A 1 350 ? 16.509 77.873 0.486 1.00 41.31 350 ASP A CA 1
ATOM 2370 C C . ASP A 1 350 ? 17.731 78.778 0.344 1.00 39.30 350 ASP A C 1
ATOM 2371 O O . ASP A 1 350 ? 18.505 78.622 -0.587 1.00 38.29 350 ASP A O 1
ATOM 2376 N N . VAL A 1 351 ? 17.884 79.725 1.267 1.00 38.43 351 VAL A N 1
ATOM 2377 C CA . VAL A 1 351 ? 19.009 80.643 1.240 1.00 38.29 351 VAL A CA 1
ATOM 2378 C C . VAL A 1 351 ? 19.329 80.974 2.691 1.00 38.40 351 VAL A C 1
ATOM 2379 O O . VAL A 1 351 ? 18.514 80.713 3.579 1.00 37.90 351 VAL A O 1
ATOM 2383 N N . ASP A 1 352 ? 20.507 81.533 2.937 1.00 39.64 352 ASP A N 1
ATOM 2384 C CA . ASP A 1 352 ? 20.861 81.909 4.284 1.00 42.15 352 ASP A CA 1
ATOM 2385 C C . ASP A 1 352 ? 20.237 83.253 4.650 1.00 40.86 352 ASP A C 1
ATOM 2386 O O . ASP A 1 352 ? 20.414 84.245 3.939 1.00 41.13 352 ASP A O 1
ATOM 2391 N N . ILE A 1 353 ? 19.507 83.263 5.761 1.00 39.50 353 ILE A N 1
ATOM 2392 C CA . ILE A 1 353 ? 18.855 84.476 6.298 1.00 39.10 353 ILE A CA 1
ATOM 2393 C C . ILE A 1 353 ? 19.191 84.513 7.796 1.00 37.86 353 ILE A C 1
ATOM 2394 O O . ILE A 1 353 ? 19.177 83.460 8.433 1.00 37.44 353 ILE A O 1
ATOM 2399 N N . PRO A 1 354 ? 19.498 85.704 8.369 1.00 37.33 354 PRO A N 1
ATOM 2400 C CA . PRO A 1 354 ? 19.811 85.690 9.815 1.00 37.88 354 PRO A CA 1
ATOM 2401 C C . PRO A 1 354 ? 18.688 84.980 10.569 1.00 38.34 354 PRO A C 1
ATOM 2402 O O . PRO A 1 354 ? 17.505 85.113 10.180 1.00 37.68 354 PRO A O 1
ATOM 2406 N N . ASP A 1 355 ? 19.042 84.223 11.612 1.00 38.34 355 ASP A N 1
ATOM 2407 C CA . ASP A 1 355 ? 18.062 83.400 12.369 1.00 38.88 355 ASP A CA 1
ATOM 2408 C C . ASP A 1 355 ? 16.832 84.161 12.817 1.00 36.11 355 ASP A C 1
ATOM 2409 O O . ASP A 1 355 ? 15.705 83.671 12.690 1.00 35.94 355 ASP A O 1
ATOM 2414 N N . GLU A 1 356 ? 17.058 85.339 13.394 1.00 34.43 356 GLU A N 1
ATOM 2415 C CA . GLU A 1 356 ? 15.989 86.141 13.969 1.00 33.85 356 GLU A CA 1
ATOM 2416 C C . GLU A 1 356 ? 15.028 86.674 12.893 1.00 32.77 356 GLU A C 1
ATOM 2417 O O . GLU A 1 356 ? 13.810 86.785 13.128 1.00 32.08 356 GLU A O 1
ATOM 2423 N N . VAL A 1 357 ? 15.578 87.032 11.735 1.00 31.35 357 VAL A N 1
ATOM 2424 C CA . VAL A 1 357 ? 14.759 87.493 10.616 1.00 30.48 357 VAL A CA 1
ATOM 2425 C C . VAL A 1 357 ? 13.894 86.347 10.056 1.00 29.65 357 VAL A C 1
ATOM 2426 O O . VAL A 1 357 ? 12.686 86.520 9.828 1.00 28.89 357 VAL A O 1
ATOM 2430 N N . ARG A 1 358 ? 14.499 85.158 9.890 1.00 29.58 358 ARG A N 1
ATOM 2431 C CA . ARG A 1 358 ? 13.752 83.988 9.443 1.00 31.31 358 ARG A CA 1
ATOM 2432 C C . ARG A 1 358 ? 12.593 83.696 10.385 1.00 30.93 358 ARG A C 1
ATOM 2433 O O . ARG A 1 358 ? 11.463 83.442 9.942 1.00 31.61 358 ARG A O 1
ATOM 2441 N N . ALA A 1 359 ? 12.896 83.703 11.687 1.00 31.86 359 ALA A N 1
ATOM 2442 C CA . ALA A 1 359 ? 11.914 83.442 12.728 1.00 31.54 359 ALA A CA 1
ATOM 2443 C C . ALA A 1 359 ? 10.741 84.386 12.622 1.00 30.50 359 ALA A C 1
ATOM 2444 O O . ALA A 1 359 ? 9.571 83.998 12.712 1.00 30.59 359 ALA A O 1
ATOM 2446 N N . GLN A 1 360 ? 11.046 85.651 12.442 1.00 29.57 360 GLN A N 1
ATOM 2447 C CA . GLN A 1 360 ? 9.981 86.622 12.324 1.00 30.35 360 GLN A CA 1
ATOM 2448 C C . GLN A 1 360 ? 9.219 86.536 10.989 1.00 28.81 360 GLN A C 1
ATOM 2449 O O . GLN A 1 360 ? 8.009 86.797 10.954 1.00 28.75 360 GLN A O 1
ATOM 2455 N N . LEU A 1 361 ? 9.902 86.197 9.894 1.00 27.44 361 LEU A N 1
ATOM 2456 C CA . LEU A 1 361 ? 9.164 85.959 8.618 1.00 26.73 361 LEU A CA 1
ATOM 2457 C C . LEU A 1 361 ? 8.221 84.751 8.749 1.00 25.94 361 LEU A C 1
ATOM 2458 O O . LEU A 1 361 ? 7.108 84.758 8.258 1.00 26.25 361 LEU A O 1
ATOM 2463 N N . ARG A 1 362 ? 8.651 83.731 9.469 1.00 27.70 362 ARG A N 1
ATOM 2464 C CA . ARG A 1 362 ? 7.745 82.591 9.735 1.00 28.67 362 ARG A CA 1
ATOM 2465 C C . ARG A 1 362 ? 6.546 83.017 10.562 1.00 28.47 362 ARG A C 1
ATOM 2466 O O . ARG A 1 362 ? 5.398 82.687 10.240 1.00 27.61 362 ARG A O 1
ATOM 2474 N N . ALA A 1 363 ? 6.809 83.753 11.636 1.00 30.82 363 ALA A N 1
ATOM 2475 C CA . ALA A 1 363 ? 5.733 84.242 12.499 1.00 32.19 363 ALA A CA 1
ATOM 2476 C C . ALA A 1 363 ? 4.756 85.159 11.771 1.00 31.41 363 ALA A C 1
ATOM 2477 O O . ALA A 1 363 ? 3.532 85.058 11.973 1.00 31.20 363 ALA A O 1
ATOM 2479 N N . LEU A 1 364 ? 5.284 86.059 10.933 1.00 30.58 364 LEU A N 1
ATOM 2480 C CA . LEU A 1 364 ? 4.424 86.943 10.152 1.00 32.93 364 LEU A CA 1
ATOM 2481 C C . LEU A 1 364 ? 3.502 86.185 9.210 1.00 31.21 364 LEU A C 1
ATOM 2482 O O . LEU A 1 364 ? 2.336 86.546 9.049 1.00 30.89 364 LEU A O 1
ATOM 2487 N N . ALA A 1 365 ? 4.032 85.131 8.605 1.00 29.68 365 ALA A N 1
ATOM 2488 C CA . ALA A 1 365 ? 3.273 84.306 7.676 1.00 28.68 365 ALA A CA 1
ATOM 2489 C C . ALA A 1 365 ? 2.158 83.594 8.427 1.00 31.91 365 ALA A C 1
ATOM 2490 O O . ALA A 1 365 ? 1.013 83.566 7.977 1.00 32.92 365 ALA A O 1
ATOM 2492 N N . ILE A 1 366 ? 2.505 83.034 9.578 1.00 33.63 366 ILE A N 1
ATOM 2493 C CA . ILE A 1 366 ? 1.534 82.292 10.376 1.00 37.78 366 ILE A CA 1
ATOM 2494 C C . ILE A 1 366 ? 0.412 83.190 10.900 1.00 40.01 366 ILE A C 1
ATOM 2495 O O . ILE A 1 366 ? -0.759 82.829 10.787 1.00 40.03 366 ILE A O 1
ATOM 2500 N N . ARG A 1 367 ? 0.763 84.373 11.414 1.00 42.25 367 ARG A N 1
ATOM 2501 C CA A ARG A 1 367 ? -0.255 85.376 11.747 0.50 44.08 367 ARG A CA 1
ATOM 2502 C CA B ARG A 1 367 ? -0.208 85.440 11.710 0.50 43.78 367 ARG A CA 1
ATOM 2503 C C . ARG A 1 367 ? -1.128 85.733 10.524 1.00 44.77 367 ARG A C 1
ATOM 2504 O O . ARG A 1 367 ? -2.348 85.783 10.659 1.00 45.97 367 ARG A O 1
ATOM 2519 N N . SER A 1 368 ? -0.513 85.979 9.356 1.00 44.72 368 SER A N 1
ATOM 2520 C CA . SER A 1 368 ? -1.236 86.404 8.141 1.00 45.69 368 SER A CA 1
ATOM 2521 C C . SER A 1 368 ? -2.258 85.377 7.594 1.00 46.23 368 SER A C 1
ATOM 2522 O O . SER A 1 368 ? -3.305 85.753 7.032 1.00 46.67 368 SER A O 1
ATOM 2525 N N . THR A 1 369 ? -1.933 84.099 7.734 1.00 45.32 369 THR A N 1
ATOM 2526 C CA . THR A 1 369 ? -2.658 83.045 7.030 1.00 46.83 369 THR A CA 1
ATOM 2527 C C . THR A 1 369 ? -3.356 82.086 7.992 1.00 49.82 369 THR A C 1
ATOM 2528 O O . THR A 1 369 ? -4.325 81.440 7.609 1.00 49.39 369 THR A O 1
ATOM 2532 N N . GLU A 1 370 ? -2.840 82.012 9.229 1.00 53.01 370 GLU A N 1
ATOM 2533 C CA . GLU A 1 370 ? -3.130 80.943 10.229 1.00 56.40 370 GLU A CA 1
ATOM 2534 C C . GLU A 1 370 ? -3.348 79.544 9.662 1.00 57.95 370 GLU A C 1
ATOM 2535 O O . GLU A 1 370 ? -2.415 78.920 9.145 1.00 58.99 370 GLU A O 1
#